Protein AF-A0A1Q9BTX3-F1 (afdb_monomer)

Mean predicted aligned error: 15.78 Å

Secondary structure (DSSP, 8-state):
-PPP---HHHHHHHSSS--S-PPPPTT--HHHHHHHHHTPPPS-TTT-EE--HHHHHHHHHHHHHTT-HHHHHHHH-EE-S--S---GGGTTS-HHHHHHHHHHHHHHHHHHHHHHHHHHHHHHHHHTT-SPP-TTSSS--HHHHHHHHHHHHHHHHH-----------THHHHHHHHTTS--

Radius of gyration: 26.93 Å; Cα contacts (8 Å, |Δi|>4): 116; chains: 1; bounding box: 65×49×90 Å

Structure (mmCIF, N/CA/C/O backbone):
data_AF-A0A1Q9BTX3-F1
#
_entry.id   AF-A0A1Q9BTX3-F1
#
loop_
_atom_site.group_PDB
_atom_site.id
_atom_site.type_symbol
_atom_site.label_atom_id
_atom_site.label_alt_id
_atom_site.label_comp_id
_atom_site.label_asym_id
_atom_site.label_entity_id
_atom_site.label_seq_id
_atom_site.pdbx_PDB_ins_code
_atom_site.Cartn_x
_atom_site.Cartn_y
_atom_site.Cartn_z
_atom_site.occupancy
_atom_site.B_iso_or_equiv
_atom_site.auth_seq_id
_atom_site.auth_comp_id
_atom_site.auth_asym_id
_atom_site.auth_atom_id
_atom_site.pdbx_PDB_model_num
ATOM 1 N N . ALA A 1 1 ? 20.262 11.342 60.403 1.00 39.69 1 ALA A N 1
ATOM 2 C CA . ALA A 1 1 ? 20.552 10.192 59.529 1.00 39.69 1 ALA A CA 1
ATOM 3 C C . ALA A 1 1 ? 19.340 9.971 58.637 1.00 39.69 1 ALA A C 1
ATOM 5 O O . ALA A 1 1 ? 18.322 9.474 59.096 1.00 39.69 1 ALA A O 1
ATOM 6 N N . THR A 1 2 ? 19.406 10.487 57.417 1.00 37.94 2 THR A N 1
ATOM 7 C CA . THR A 1 2 ? 18.376 10.401 56.376 1.00 37.94 2 THR A CA 1
ATOM 8 C C . THR A 1 2 ? 18.651 9.158 55.526 1.00 37.94 2 THR A C 1
ATOM 10 O O . THR A 1 2 ? 19.778 9.035 55.046 1.00 37.94 2 THR A O 1
ATOM 13 N N . PRO A 1 3 ? 17.694 8.232 55.327 1.00 46.78 3 PRO A N 1
ATOM 14 C CA . PRO A 1 3 ? 17.894 7.135 54.399 1.00 46.78 3 PRO A CA 1
ATOM 15 C C . PRO A 1 3 ? 17.649 7.621 52.967 1.00 46.78 3 PRO A C 1
ATOM 17 O O . PRO A 1 3 ? 16.650 8.258 52.638 1.00 46.78 3 PRO A O 1
ATOM 20 N N . SER A 1 4 ? 18.656 7.346 52.158 1.00 47.00 4 SER A N 1
ATOM 21 C CA . SER A 1 4 ? 18.856 7.659 50.753 1.00 47.00 4 SER A CA 1
ATOM 22 C C . SER A 1 4 ? 17.950 6.856 49.809 1.00 47.00 4 SER A C 1
ATOM 24 O O . SER A 1 4 ? 17.893 5.636 49.898 1.00 47.00 4 SER A O 1
ATOM 26 N N . GLY A 1 5 ? 17.312 7.583 48.885 1.00 46.09 5 GLY A N 1
ATOM 27 C CA . GLY A 1 5 ? 17.063 7.247 47.473 1.00 46.09 5 GLY A CA 1
ATOM 28 C C . GLY A 1 5 ? 16.635 5.827 47.094 1.00 46.09 5 GLY A C 1
ATOM 29 O O . GLY A 1 5 ? 17.470 4.999 46.749 1.00 46.09 5 GLY A O 1
ATOM 30 N N . LEU A 1 6 ? 15.321 5.608 47.007 1.00 48.22 6 LEU A N 1
ATOM 31 C CA . LEU A 1 6 ? 14.711 4.579 46.158 1.00 48.22 6 LEU A CA 1
ATOM 32 C C . LEU A 1 6 ? 14.747 5.058 44.695 1.00 48.22 6 LEU A C 1
ATOM 34 O O . LEU A 1 6 ? 13.961 5.918 44.295 1.00 48.22 6 LEU A O 1
ATOM 38 N N . ASN A 1 7 ? 15.673 4.518 43.899 1.00 53.47 7 ASN A N 1
ATOM 39 C CA . ASN A 1 7 ? 15.767 4.776 42.461 1.00 53.47 7 ASN A CA 1
ATOM 40 C C . ASN A 1 7 ? 14.716 3.953 41.698 1.00 53.47 7 ASN A C 1
ATOM 42 O O . ASN A 1 7 ? 14.968 2.836 41.261 1.00 53.47 7 ASN A O 1
ATOM 46 N N . PHE A 1 8 ? 13.538 4.541 41.496 1.00 49.25 8 PHE A N 1
ATOM 47 C CA . PHE A 1 8 ? 12.429 3.985 40.703 1.00 49.25 8 PHE A CA 1
ATOM 48 C C . PHE A 1 8 ? 12.805 3.663 39.238 1.00 49.25 8 PHE A C 1
ATOM 50 O O . PHE A 1 8 ? 12.170 2.839 38.586 1.00 49.25 8 PHE A O 1
ATOM 57 N N . ALA A 1 9 ? 13.859 4.296 38.713 1.00 53.25 9 ALA A N 1
ATOM 58 C CA . ALA A 1 9 ? 14.343 4.069 37.353 1.00 53.25 9 ALA A CA 1
ATOM 59 C C . ALA A 1 9 ? 15.083 2.728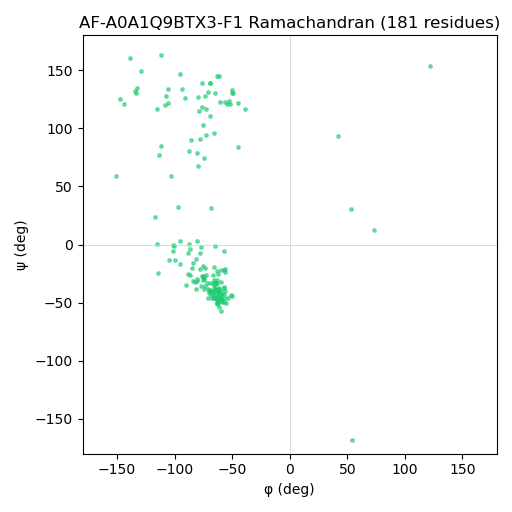 37.181 1.00 53.25 9 ALA A C 1
ATOM 61 O O . ALA A 1 9 ? 15.015 2.143 36.102 1.00 53.25 9 ALA A O 1
ATOM 62 N N . ASP A 1 10 ? 15.735 2.218 38.232 1.00 54.69 10 ASP A N 1
ATOM 63 C CA . ASP A 1 10 ? 16.461 0.940 38.168 1.00 54.69 10 ASP A CA 1
ATOM 64 C C . ASP A 1 10 ? 15.502 -0.265 38.184 1.00 54.69 10 ASP A C 1
ATOM 66 O O . ASP A 1 10 ? 15.797 -1.307 37.597 1.00 54.69 10 ASP A O 1
ATOM 70 N N . ASP A 1 11 ? 14.319 -0.111 38.787 1.00 49.91 11 ASP A N 1
ATOM 71 C CA . ASP A 1 11 ? 13.301 -1.168 38.858 1.00 49.91 11 ASP A CA 1
ATOM 72 C C . ASP A 1 11 ? 12.546 -1.338 37.528 1.00 49.91 11 ASP A C 1
ATOM 74 O O . ASP A 1 11 ? 12.260 -2.456 37.101 1.00 49.91 11 ASP A O 1
ATOM 78 N N . LEU A 1 12 ? 12.302 -0.242 36.801 1.00 48.53 12 LEU A N 1
ATOM 79 C CA . LEU A 1 12 ? 11.663 -0.297 35.480 1.00 48.53 12 LEU A CA 1
ATOM 80 C C . LEU A 1 12 ? 12.582 -0.858 34.386 1.00 48.53 12 LEU A C 1
ATOM 82 O O . LEU A 1 12 ? 12.097 -1.445 33.419 1.00 48.53 12 LEU A O 1
ATOM 86 N N . LEU A 1 13 ? 13.901 -0.727 34.542 1.00 47.06 13 LEU A N 1
ATOM 87 C CA . LEU A 1 13 ? 14.878 -1.293 33.608 1.00 47.06 13 LEU A CA 1
ATOM 88 C C . LEU A 1 13 ? 15.095 -2.802 33.799 1.00 47.06 13 LEU A C 1
ATOM 90 O O . LEU A 1 13 ? 15.502 -3.471 32.849 1.00 47.06 13 LEU A O 1
ATOM 94 N N . ARG A 1 14 ? 14.769 -3.360 34.973 1.00 46.53 14 ARG A N 1
ATOM 95 C CA . ARG A 1 14 ? 14.803 -4.814 35.215 1.00 46.53 14 ARG A CA 1
ATOM 96 C C . ARG A 1 14 ? 13.638 -5.571 34.587 1.00 46.53 14 ARG A C 1
ATOM 98 O O . ARG A 1 14 ? 13.808 -6.726 34.221 1.00 46.53 14 ARG A O 1
ATOM 105 N N . VAL A 1 15 ? 12.481 -4.933 34.416 1.00 52.81 15 VAL A N 1
ATOM 106 C CA . VAL A 1 15 ? 11.297 -5.583 33.824 1.00 52.81 15 VAL A CA 1
ATOM 107 C C . VAL A 1 15 ? 11.426 -5.745 32.301 1.00 52.81 15 VAL A C 1
ATOM 109 O O . VAL A 1 15 ? 10.719 -6.551 31.706 1.00 52.81 15 VAL A O 1
ATOM 112 N N . HIS A 1 16 ? 12.327 -5.006 31.641 1.00 46.81 16 HIS A N 1
ATOM 113 C CA . HIS A 1 16 ? 12.351 -4.931 30.175 1.00 46.81 16 HIS A CA 1
ATOM 114 C C . HIS A 1 16 ? 13.420 -5.787 29.474 1.00 46.81 16 HIS A C 1
ATOM 116 O O . HIS A 1 16 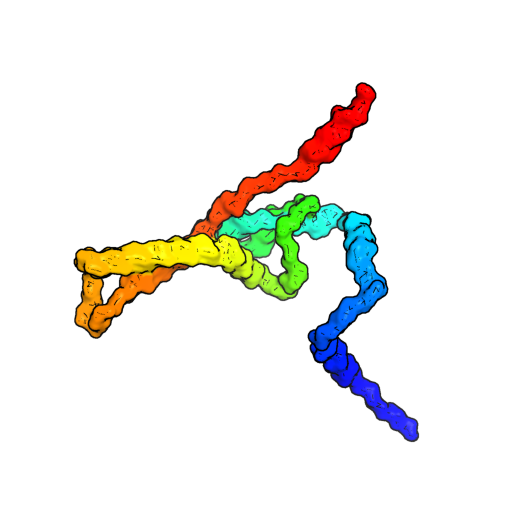? 13.415 -5.851 28.246 1.00 46.81 16 HIS A O 1
ATOM 122 N N . THR A 1 17 ? 14.325 -6.451 30.201 1.00 45.59 17 THR A N 1
ATOM 123 C CA . THR A 1 17 ? 15.459 -7.184 29.596 1.00 45.59 17 THR A CA 1
ATOM 124 C C . THR A 1 17 ? 15.446 -8.700 29.794 1.00 45.59 17 THR A C 1
ATOM 126 O O . THR A 1 17 ? 16.314 -9.369 29.240 1.00 45.59 17 THR A O 1
ATOM 129 N N . ASP A 1 18 ? 14.447 -9.262 30.477 1.00 43.88 18 ASP A N 1
ATOM 130 C CA . ASP A 1 18 ? 14.335 -10.709 30.706 1.00 43.88 18 ASP A CA 1
ATOM 131 C C . ASP A 1 18 ? 13.282 -11.361 29.791 1.00 43.88 18 ASP A C 1
ATOM 133 O O . ASP A 1 18 ? 12.295 -11.937 30.232 1.00 43.88 18 ASP A O 1
ATOM 137 N N . TRP A 1 19 ? 13.483 -11.235 28.476 1.00 47.78 19 TRP A N 1
ATOM 138 C CA . TRP A 1 19 ? 12.840 -12.107 27.477 1.00 47.78 19 TRP A CA 1
ATOM 139 C C . TRP A 1 19 ? 13.794 -13.240 27.066 1.00 47.78 19 TRP A C 1
ATOM 141 O O . TRP A 1 19 ? 13.812 -13.667 25.911 1.00 47.78 19 TRP A O 1
ATOM 151 N N . GLY A 1 20 ? 14.640 -13.690 28.000 1.00 44.06 20 GLY A N 1
ATOM 152 C CA . GLY A 1 20 ? 15.370 -14.943 27.853 1.00 44.06 20 GLY A CA 1
ATOM 153 C C . GLY A 1 20 ? 14.376 -16.100 27.795 1.00 44.06 20 GLY A C 1
ATOM 154 O O . GLY A 1 20 ? 13.329 -16.031 28.428 1.00 44.06 20 GLY A O 1
ATOM 155 N N . GLU A 1 21 ? 14.692 -17.126 27.004 1.00 48.31 21 GLU A N 1
ATOM 156 C CA . GLU A 1 21 ? 13.919 -18.359 26.801 1.00 48.31 21 GLU A CA 1
ATOM 157 C C . GLU A 1 21 ? 13.400 -18.959 28.123 1.00 48.31 21 GLU A C 1
ATOM 159 O O . GLU A 1 21 ? 14.010 -19.859 28.709 1.00 48.31 21 GLU A O 1
ATOM 164 N N . SER A 1 22 ? 12.258 -18.474 28.611 1.00 52.69 22 SER A N 1
ATOM 165 C CA . SER A 1 22 ? 11.604 -19.047 29.772 1.00 52.69 22 SER A CA 1
ATOM 166 C C . SER A 1 22 ? 11.003 -20.374 29.330 1.00 52.69 22 SER A C 1
ATOM 168 O O . SER A 1 22 ? 10.151 -20.451 28.442 1.00 52.69 22 SER A O 1
ATOM 170 N N . LYS A 1 23 ? 11.503 -21.465 29.922 1.00 54.03 23 LYS A N 1
ATOM 171 C CA . LYS A 1 23 ? 10.807 -22.752 29.876 1.00 54.03 23 LYS A CA 1
ATOM 172 C C . LYS A 1 23 ? 9.353 -22.485 30.275 1.00 54.03 23 LYS A C 1
ATOM 174 O O . LYS A 1 23 ? 9.164 -21.833 31.299 1.00 54.03 23 LYS A O 1
ATOM 179 N N . PRO A 1 24 ? 8.356 -22.958 29.505 1.00 58.47 24 PRO A N 1
ATOM 180 C CA . PRO A 1 24 ? 6.963 -22.756 29.869 1.00 58.47 24 PRO A CA 1
ATOM 181 C C . PRO A 1 24 ? 6.762 -23.296 31.283 1.00 58.47 24 PRO A C 1
ATOM 183 O O . PRO A 1 24 ? 7.063 -24.465 31.547 1.00 58.47 24 PRO A O 1
ATOM 186 N N . ASP A 1 25 ? 6.331 -22.426 32.196 1.00 58.75 25 ASP A N 1
ATOM 187 C CA . ASP A 1 25 ? 6.018 -22.822 33.560 1.00 58.75 25 ASP A CA 1
ATOM 188 C C . ASP A 1 25 ? 4.969 -23.943 33.489 1.00 58.75 25 ASP A C 1
ATOM 190 O O . ASP A 1 25 ? 3.896 -23.732 32.918 1.00 58.75 25 ASP A O 1
ATOM 194 N N . PRO A 1 26 ? 5.233 -25.136 34.054 1.00 58.31 26 PRO A N 1
ATOM 195 C CA . PRO A 1 26 ? 4.353 -26.305 33.929 1.00 58.31 26 PRO A CA 1
ATOM 196 C C . PRO A 1 26 ? 2.982 -26.120 34.604 1.00 58.31 26 PRO A C 1
ATOM 198 O O . PRO A 1 26 ? 2.148 -27.019 34.572 1.00 58.31 26 PRO A O 1
ATOM 201 N N . CYS A 1 27 ? 2.759 -24.966 35.232 1.00 59.22 27 CYS A N 1
ATOM 202 C CA . CYS A 1 27 ? 1.541 -24.577 35.926 1.00 59.22 27 CYS A CA 1
ATOM 203 C C . CYS A 1 27 ? 0.590 -23.753 35.044 1.00 59.22 27 CYS A C 1
ATOM 205 O O . CYS A 1 27 ? -0.566 -23.573 35.425 1.00 59.22 27 CYS A O 1
ATOM 207 N N . LEU A 1 28 ? 1.064 -23.195 33.922 1.00 64.94 28 LEU A N 1
ATOM 208 C CA . LEU A 1 28 ? 0.231 -22.373 33.049 1.00 64.94 28 LEU A CA 1
ATOM 209 C C . LEU A 1 28 ? -0.473 -23.283 32.042 1.00 64.94 28 LEU A C 1
ATOM 211 O O . LEU A 1 28 ? -0.030 -23.460 30.909 1.00 64.94 28 LEU A O 1
ATOM 215 N N . ASP A 1 29 ? -1.556 -23.900 32.501 1.00 77.31 29 ASP A N 1
ATOM 216 C CA . ASP A 1 29 ? -2.461 -24.648 31.641 1.00 77.31 29 ASP A CA 1
ATOM 217 C C . ASP A 1 29 ? -3.142 -23.672 30.668 1.00 77.31 29 ASP A C 1
ATOM 219 O O . ASP A 1 29 ? -4.100 -22.966 31.001 1.00 77.31 29 ASP A O 1
ATOM 223 N N . VAL A 1 30 ? -2.570 -23.580 29.468 1.00 78.88 30 VAL A N 1
ATOM 224 C CA . VAL A 1 30 ? -3.061 -22.724 28.386 1.00 78.88 30 VAL A CA 1
ATOM 225 C C . VAL A 1 30 ? -4.493 -23.111 28.019 1.00 78.88 30 VAL A C 1
ATOM 227 O O . VAL A 1 30 ? -5.283 -22.222 27.703 1.00 78.88 30 VAL A O 1
ATOM 230 N N . ASP A 1 31 ? -4.857 -24.390 28.131 1.00 79.75 31 ASP A N 1
ATOM 231 C CA . ASP A 1 31 ? -6.195 -24.871 27.792 1.00 79.75 31 ASP A CA 1
ATOM 232 C C . ASP A 1 31 ? -7.228 -24.379 28.816 1.00 79.75 31 ASP A C 1
ATOM 234 O O . ASP A 1 31 ? -8.275 -23.858 28.424 1.00 79.75 31 ASP A O 1
ATOM 238 N N . ALA A 1 32 ? -6.900 -24.406 30.113 1.00 81.06 32 ALA A N 1
ATOM 239 C CA . ALA A 1 32 ? -7.741 -23.813 31.158 1.00 81.06 32 ALA A CA 1
ATOM 240 C C . ALA A 1 32 ? -7.913 -22.292 30.978 1.00 81.06 32 ALA A C 1
ATOM 242 O O . ALA A 1 32 ? -8.992 -21.740 31.207 1.00 81.06 32 ALA A O 1
ATOM 243 N N . PHE A 1 33 ? -6.862 -21.595 30.534 1.00 78.88 33 PHE A N 1
ATOM 244 C CA . PHE A 1 33 ? -6.935 -20.158 30.263 1.00 78.88 33 PHE A CA 1
ATOM 245 C C . PHE A 1 33 ? -7.794 -19.846 29.030 1.00 78.88 33 PHE A C 1
ATOM 247 O O . PHE A 1 33 ? -8.589 -18.903 29.051 1.00 78.88 33 PHE A O 1
ATOM 254 N N . VAL A 1 34 ? -7.680 -20.654 27.972 1.00 77.81 34 VAL A N 1
ATOM 255 C CA . VAL A 1 34 ? -8.533 -20.561 26.780 1.00 77.81 34 VAL A CA 1
ATOM 256 C C . VAL A 1 34 ? -9.992 -20.820 27.151 1.00 77.81 34 VAL A C 1
ATOM 258 O O . VAL A 1 34 ? -10.854 -20.046 26.736 1.00 77.81 34 VAL A O 1
ATOM 261 N N . GLU A 1 35 ? -10.277 -21.831 27.976 1.00 82.31 35 GLU A N 1
ATOM 262 C CA . GLU A 1 35 ? -11.633 -22.141 28.439 1.00 82.31 35 GLU A CA 1
ATOM 263 C C . GLU A 1 35 ? -12.256 -20.956 29.190 1.00 82.31 35 GLU A C 1
ATOM 265 O O . GLU A 1 35 ? -13.359 -20.523 28.846 1.00 82.31 35 GLU A O 1
ATOM 270 N N . ILE A 1 36 ? -11.523 -20.349 30.128 1.00 83.44 36 ILE A N 1
ATOM 271 C CA . ILE A 1 36 ? -11.971 -19.143 30.843 1.00 83.44 36 ILE A CA 1
ATOM 272 C C . ILE A 1 36 ? -12.215 -17.986 29.865 1.00 83.44 36 ILE A C 1
ATOM 274 O O . ILE A 1 36 ? -13.233 -17.300 29.966 1.00 83.44 36 ILE A O 1
ATOM 278 N N . ILE A 1 37 ? -11.321 -17.778 28.893 1.00 80.88 37 ILE A N 1
ATOM 279 C CA . ILE A 1 37 ? -11.479 -16.698 27.913 1.00 80.88 37 ILE A CA 1
ATOM 280 C C . ILE A 1 37 ? -12.714 -16.901 27.039 1.00 80.88 37 ILE A C 1
ATOM 282 O O . ILE A 1 37 ? -13.421 -15.935 26.751 1.00 80.88 37 ILE A O 1
ATOM 286 N N . THR A 1 38 ? -13.006 -18.139 26.639 1.00 78.50 38 THR A N 1
ATOM 287 C CA . THR A 1 38 ? -14.180 -18.435 25.808 1.00 78.50 38 THR A CA 1
ATOM 288 C C . THR A 1 38 ? -15.511 -18.171 26.514 1.00 78.50 38 THR A C 1
ATOM 290 O O . THR A 1 38 ? -16.523 -17.991 25.840 1.00 78.50 38 THR A O 1
ATOM 293 N N . GLN A 1 39 ? -15.516 -18.095 27.849 1.00 79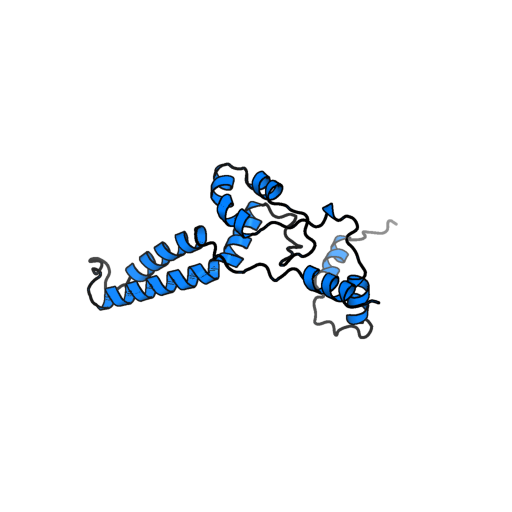.44 39 GLN A N 1
ATOM 294 C CA . GLN A 1 39 ? -16.700 -17.750 28.639 1.00 79.44 39 GLN A CA 1
ATOM 295 C C . GLN A 1 39 ? -16.951 -16.237 28.721 1.00 79.44 39 GLN A C 1
ATOM 297 O O . GLN A 1 39 ? -18.030 -15.825 29.151 1.00 79.44 39 GLN A O 1
ATOM 302 N N . PHE A 1 40 ? -15.992 -15.392 28.322 1.00 76.19 40 PHE A N 1
ATOM 303 C CA . PHE A 1 40 ? -16.198 -13.947 28.339 1.00 76.19 40 PHE A CA 1
ATOM 304 C C . PHE A 1 40 ? -17.086 -13.500 27.178 1.00 76.19 40 PHE A C 1
ATOM 306 O O . PHE A 1 40 ? -16.725 -13.595 26.006 1.00 76.19 40 PHE A O 1
ATOM 313 N N . GLU A 1 41 ? -18.235 -12.926 27.524 1.00 69.19 41 GLU A N 1
ATOM 314 C CA . GLU A 1 41 ? -19.094 -12.210 26.590 1.00 69.19 41 GLU A CA 1
ATOM 315 C C . GLU A 1 41 ? -18.780 -10.706 26.645 1.00 69.19 41 GLU A C 1
ATOM 317 O O . GLU A 1 41 ? -18.409 -10.159 27.689 1.00 69.19 41 GLU A O 1
ATOM 322 N N . ALA A 1 42 ? -18.895 -10.012 25.511 1.00 68.56 42 ALA A N 1
ATOM 323 C CA . ALA A 1 42 ? -18.634 -8.579 25.461 1.00 68.56 42 ALA A CA 1
ATOM 324 C C . ALA A 1 42 ? -19.601 -7.833 26.396 1.00 68.56 42 ALA A C 1
ATOM 326 O O . ALA A 1 42 ? -20.815 -7.886 26.215 1.00 68.56 42 ALA A O 1
ATOM 327 N N . THR A 1 43 ? -19.065 -7.076 27.360 1.00 74.19 43 THR A N 1
ATOM 328 C CA . THR A 1 43 ? -19.845 -6.331 28.372 1.00 74.19 43 THR A CA 1
ATOM 329 C C . THR A 1 43 ? -20.868 -5.363 27.761 1.00 74.19 43 THR A C 1
ATOM 331 O O . THR A 1 43 ? -21.830 -4.964 28.412 1.00 74.19 43 THR A O 1
ATOM 334 N N . SER A 1 44 ? -20.665 -4.964 26.504 1.00 71.56 44 SER A N 1
ATOM 335 C CA . SER A 1 44 ? -21.597 -4.159 25.727 1.00 71.56 44 SER A CA 1
ATOM 336 C C . SER A 1 44 ? -21.498 -4.542 24.244 1.00 71.56 44 SER A C 1
ATOM 338 O O . SER A 1 44 ? -20.406 -4.448 23.671 1.00 71.56 44 SER A O 1
ATOM 340 N N . PRO A 1 45 ? -22.612 -4.918 23.586 1.00 62.28 45 PRO A N 1
ATOM 341 C CA . PRO A 1 45 ? -22.608 -5.259 22.161 1.00 62.28 45 PRO A CA 1
ATOM 342 C C . PRO A 1 45 ? -22.218 -4.067 21.270 1.00 62.28 45 PRO A C 1
ATOM 344 O O . PRO A 1 45 ? -21.680 -4.260 20.185 1.00 62.28 45 PRO A O 1
ATOM 347 N N . GLY A 1 46 ? -22.386 -2.830 21.758 1.00 66.06 46 GLY A N 1
ATOM 348 C CA . GLY A 1 46 ? -22.002 -1.610 21.039 1.00 66.06 46 GLY A CA 1
ATOM 349 C C . GLY A 1 46 ? -20.502 -1.284 21.070 1.00 66.06 46 GLY A C 1
ATOM 350 O O . GLY A 1 46 ? -20.068 -0.345 20.391 1.00 66.06 46 GLY A O 1
ATOM 351 N N . VAL A 1 47 ? -19.707 -2.024 21.854 1.00 69.75 47 VAL A N 1
ATOM 352 C CA . VAL A 1 47 ? -18.242 -1.864 21.927 1.00 69.75 47 VAL A CA 1
ATOM 353 C C . VAL A 1 47 ? -17.550 -2.607 20.785 1.00 69.75 47 VAL A C 1
ATOM 355 O O . VAL A 1 47 ? -16.531 -2.138 20.275 1.00 69.75 47 VAL A O 1
ATOM 358 N N . VAL A 1 48 ? -18.116 -3.729 20.333 1.00 75.69 48 VAL A N 1
ATOM 359 C CA . VAL A 1 48 ? -17.535 -4.539 19.258 1.00 75.69 48 VAL A CA 1
ATOM 360 C C . VAL A 1 48 ? -17.989 -3.989 17.910 1.00 75.69 48 VAL A C 1
ATOM 362 O O . VAL A 1 48 ? -19.028 -4.358 17.362 1.00 75.69 48 VAL A O 1
ATOM 365 N N . ARG A 1 49 ? -17.197 -3.058 17.373 1.00 78.94 49 ARG A N 1
ATOM 366 C CA . ARG A 1 49 ? -17.410 -2.487 16.042 1.00 78.94 49 ARG A CA 1
ATOM 367 C C . ARG A 1 49 ? -16.395 -3.024 15.047 1.00 78.94 49 ARG A C 1
ATOM 369 O O . ARG A 1 49 ? -15.196 -3.008 15.314 1.00 78.94 49 ARG A O 1
ATOM 376 N N . SER A 1 50 ? -16.872 -3.425 13.875 1.00 85.06 50 SER A N 1
ATOM 377 C CA . SER A 1 50 ? -16.031 -3.709 12.715 1.00 85.06 50 SER A CA 1
ATOM 378 C C . SER A 1 50 ? -16.265 -2.671 11.624 1.00 85.06 50 SER A C 1
ATOM 380 O O . SER A 1 50 ? -17.240 -1.913 11.639 1.00 85.06 50 SER A O 1
ATOM 382 N N . VAL A 1 51 ? -15.335 -2.609 10.678 1.00 83.94 51 VAL A N 1
ATOM 383 C CA . VAL A 1 51 ? -15.456 -1.756 9.501 1.00 83.94 51 VAL A CA 1
ATOM 384 C C . VAL A 1 51 ? -15.090 -2.593 8.279 1.00 83.94 51 VAL A C 1
ATOM 386 O O . VAL A 1 51 ? -14.041 -3.241 8.289 1.00 83.94 51 VAL A O 1
ATOM 389 N N . PRO A 1 52 ? -15.910 -2.596 7.216 1.00 83.50 52 PRO A N 1
ATOM 390 C CA . PRO A 1 52 ? -15.598 -3.351 6.018 1.00 83.50 52 PRO A CA 1
ATOM 391 C C . PRO A 1 52 ? -14.406 -2.699 5.313 1.00 83.50 52 PRO A C 1
ATOM 393 O O . PRO A 1 52 ? -14.520 -1.605 4.755 1.00 83.50 52 PRO A O 1
ATOM 396 N N . VAL A 1 53 ? -13.261 -3.388 5.330 1.00 82.69 53 VAL A N 1
ATOM 397 C CA . VAL A 1 53 ? -11.971 -2.902 4.809 1.00 82.69 53 VAL A CA 1
ATOM 398 C C . VAL A 1 53 ? -12.095 -2.364 3.385 1.00 82.69 53 VAL A C 1
ATOM 400 O O . VAL A 1 53 ? -11.609 -1.275 3.088 1.00 82.69 53 VAL A O 1
ATOM 403 N N . PHE A 1 54 ? -12.824 -3.076 2.525 1.00 77.69 54 PHE A N 1
ATOM 404 C CA . PHE A 1 54 ? -13.061 -2.680 1.139 1.00 77.69 54 PHE A CA 1
ATOM 405 C C . PHE A 1 54 ? -13.703 -1.288 1.008 1.00 77.69 54 PHE A C 1
ATOM 407 O O . PHE A 1 54 ? -13.279 -0.485 0.179 1.00 77.69 54 PHE A O 1
ATOM 414 N N . VAL A 1 55 ? -14.698 -0.970 1.844 1.00 80.81 55 VAL A N 1
ATOM 415 C CA . VAL A 1 55 ? -15.393 0.328 1.789 1.00 80.81 55 VAL A CA 1
ATOM 416 C C . VAL A 1 55 ? -14.438 1.453 2.163 1.00 80.81 55 VAL A C 1
ATOM 418 O O . VAL A 1 55 ? -14.436 2.499 1.504 1.00 80.81 55 VAL A O 1
ATOM 421 N N . ILE A 1 56 ? -13.597 1.216 3.177 1.00 84.19 56 ILE A N 1
ATOM 422 C CA . ILE A 1 56 ? -12.573 2.172 3.595 1.00 84.19 56 ILE A CA 1
ATOM 423 C C . ILE A 1 56 ? -11.576 2.379 2.464 1.00 84.19 56 ILE A C 1
ATOM 425 O O . ILE A 1 56 ? -11.343 3.521 2.095 1.00 84.19 56 ILE A O 1
ATOM 429 N N . LEU A 1 57 ? -11.017 1.305 1.900 1.00 82.31 57 LEU A N 1
ATOM 430 C CA . LEU A 1 57 ? -9.990 1.392 0.860 1.00 82.31 57 LEU A CA 1
ATOM 431 C C . LEU A 1 57 ? -10.498 2.049 -0.431 1.00 82.31 57 LEU A C 1
ATOM 433 O O . LEU A 1 57 ? -9.751 2.778 -1.076 1.00 82.31 57 LEU A O 1
ATOM 437 N N . GLN A 1 58 ? -11.769 1.854 -0.789 1.00 81.44 58 GLN A N 1
ATOM 438 C CA . GLN A 1 58 ? -12.341 2.450 -1.997 1.00 81.44 58 GLN A CA 1
ATOM 439 C C . GLN A 1 58 ? -12.608 3.959 -1.849 1.00 81.44 58 GLN A C 1
ATOM 441 O O . GLN A 1 58 ? -12.414 4.725 -2.793 1.00 81.44 58 GLN A O 1
ATOM 446 N N . HIS A 1 59 ? -13.067 4.404 -0.676 1.00 80.62 59 HIS A N 1
ATOM 447 C CA . HIS A 1 59 ? -13.478 5.798 -0.459 1.00 80.62 59 HIS A CA 1
ATOM 448 C C . HIS A 1 59 ? -12.401 6.641 0.233 1.00 80.62 59 HIS A C 1
ATOM 450 O O . HIS A 1 59 ? -12.477 7.872 0.236 1.00 80.62 59 HIS A O 1
ATOM 456 N N . SER A 1 60 ? -11.375 6.009 0.792 1.00 77.50 60 SER A N 1
ATOM 457 C CA . SER A 1 60 ? -10.282 6.645 1.526 1.00 77.50 60 SER A CA 1
ATOM 458 C C . SER A 1 60 ? -9.591 7.747 0.745 1.00 77.50 60 SER A C 1
ATOM 460 O O . SER A 1 60 ? -9.380 8.803 1.320 1.00 77.50 60 SER A O 1
ATOM 462 N N . LEU A 1 61 ? -9.250 7.555 -0.533 1.00 77.62 61 LEU A N 1
ATOM 463 C CA . LEU A 1 61 ? -8.511 8.555 -1.313 1.00 77.62 61 LEU A CA 1
ATOM 464 C C . LEU A 1 61 ? -9.320 9.852 -1.450 1.00 77.62 61 LEU A C 1
ATOM 466 O O . LEU A 1 61 ? -8.807 10.945 -1.203 1.00 77.62 61 LEU A O 1
ATOM 470 N N . LEU A 1 62 ? -10.616 9.729 -1.746 1.00 79.25 62 LEU A N 1
ATOM 471 C CA . LEU A 1 62 ? -11.538 10.863 -1.848 1.00 79.25 62 LEU A CA 1
ATOM 472 C C . LEU A 1 62 ? -11.757 11.546 -0.489 1.00 79.25 62 LEU A C 1
ATOM 474 O O . LEU A 1 62 ? -11.755 12.776 -0.397 1.00 79.25 62 LEU A O 1
ATOM 478 N N . TYR A 1 63 ? -11.924 10.769 0.582 1.00 80.06 63 TYR A N 1
ATOM 479 C CA . TYR A 1 63 ? -12.138 11.305 1.929 1.00 80.06 63 TYR A CA 1
ATOM 480 C C . TYR A 1 63 ? -10.853 11.861 2.561 1.00 80.06 63 TYR A C 1
ATOM 482 O O . TYR A 1 63 ? -10.922 12.826 3.321 1.00 80.06 63 TYR A O 1
ATOM 490 N N . ALA A 1 64 ? -9.684 11.317 2.221 1.00 78.75 64 ALA A N 1
ATOM 491 C CA . ALA A 1 64 ? -8.369 11.812 2.620 1.00 78.75 64 ALA A CA 1
ATOM 492 C C . ALA A 1 64 ? -8.088 13.161 1.968 1.00 78.75 64 ALA A C 1
ATOM 494 O O . ALA A 1 64 ? -7.736 14.111 2.670 1.00 78.75 64 ALA A O 1
ATOM 495 N N . TYR A 1 65 ? -8.351 13.277 0.662 1.00 81.06 65 TYR A N 1
ATOM 496 C CA . TYR A 1 65 ? -8.275 14.548 -0.055 1.00 81.06 65 TYR A CA 1
ATOM 497 C C . TYR A 1 65 ? -9.176 15.615 0.587 1.00 81.06 65 TYR A C 1
ATOM 499 O O . TYR A 1 65 ? -8.769 16.759 0.775 1.00 81.06 65 TYR A O 1
ATOM 507 N N . ARG A 1 66 ? -10.377 15.222 1.031 1.00 85.50 66 ARG A N 1
ATOM 508 C CA . ARG A 1 66 ? -11.320 16.101 1.744 1.00 85.50 66 ARG A CA 1
ATOM 509 C C . ARG A 1 66 ? -11.025 16.282 3.240 1.00 85.50 66 ARG A C 1
ATOM 511 O O . ARG A 1 66 ? -11.810 16.947 3.910 1.00 85.50 66 ARG A O 1
ATOM 518 N N . ARG A 1 67 ? -9.943 15.701 3.780 1.00 82.00 67 ARG A N 1
ATOM 519 C CA . ARG A 1 67 ? -9.595 15.682 5.221 1.00 82.00 67 ARG A CA 1
ATOM 520 C C . ARG A 1 67 ? -10.719 15.167 6.141 1.00 82.00 67 ARG A C 1
ATOM 522 O O . ARG A 1 67 ? -10.818 15.566 7.296 1.00 82.00 67 ARG A O 1
ATOM 529 N N . ARG A 1 68 ? -11.558 14.256 5.641 1.00 85.50 68 ARG A N 1
ATOM 530 C CA . ARG A 1 68 ? -12.738 13.689 6.325 1.00 85.50 68 ARG A CA 1
ATOM 531 C C . ARG A 1 68 ? -12.634 12.183 6.568 1.00 85.50 68 ARG A C 1
ATOM 533 O O . ARG A 1 68 ? -13.644 11.516 6.738 1.00 85.50 68 ARG A O 1
ATOM 540 N N . LEU A 1 69 ? -11.423 11.627 6.612 1.00 80.44 69 LEU A N 1
ATOM 541 C CA . LEU A 1 69 ? -11.211 10.194 6.864 1.00 80.44 69 LEU A CA 1
ATOM 542 C C . LEU A 1 69 ? -11.966 9.699 8.107 1.00 80.44 69 LEU A C 1
ATOM 544 O O . LEU A 1 69 ? -12.631 8.677 8.027 1.00 80.44 69 LEU A O 1
ATOM 548 N N . GLN A 1 70 ? -11.937 10.439 9.221 1.00 82.00 70 GLN A N 1
ATOM 549 C CA . GLN A 1 70 ? -12.648 10.048 10.451 1.00 82.00 70 GLN A CA 1
ATOM 550 C C . GLN A 1 70 ? -14.155 9.857 10.234 1.00 82.00 70 GLN A C 1
ATOM 552 O O . GLN A 1 70 ? -14.748 8.935 10.784 1.00 82.00 70 GLN A O 1
ATOM 557 N N . GLU A 1 71 ? -14.767 10.693 9.392 1.00 84.88 71 GLU A N 1
ATOM 558 C CA . GLU A 1 71 ? -16.186 10.587 9.057 1.00 84.88 71 GLU A CA 1
ATOM 559 C C . GLU A 1 71 ? -16.480 9.286 8.297 1.00 84.88 71 GLU A C 1
ATOM 561 O O . GLU A 1 71 ? -17.494 8.642 8.555 1.00 84.88 71 GLU A O 1
ATOM 566 N N 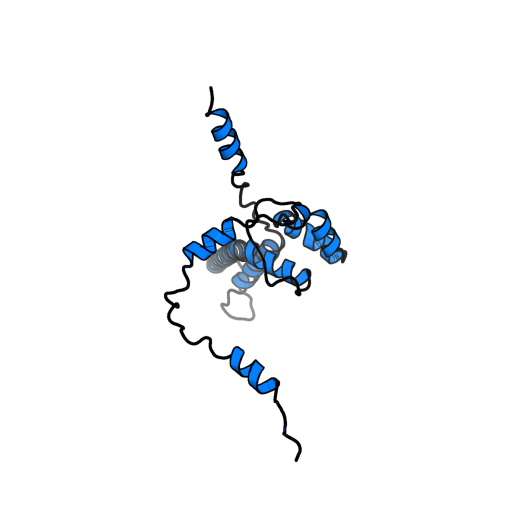. LEU A 1 72 ? -15.575 8.862 7.408 1.00 83.44 72 LEU A N 1
ATOM 567 C CA . LEU A 1 72 ? -15.685 7.585 6.701 1.00 83.44 72 LEU A CA 1
ATOM 568 C C . LEU A 1 72 ? -15.591 6.396 7.666 1.00 83.44 72 LEU A C 1
ATOM 570 O O . LEU A 1 72 ? -16.420 5.491 7.582 1.00 83.44 72 LEU A O 1
ATOM 574 N N . TRP A 1 73 ? -14.624 6.415 8.590 1.00 81.75 73 TRP A N 1
ATOM 575 C CA . TRP A 1 73 ? -14.460 5.368 9.609 1.00 81.75 73 TRP A CA 1
ATOM 576 C C . TRP A 1 73 ? -15.693 5.259 10.505 1.00 81.75 73 TRP A C 1
ATOM 578 O O . TRP A 1 73 ? -16.204 4.162 10.710 1.00 81.75 73 TRP A O 1
ATOM 588 N N . TYR A 1 74 ? -16.210 6.393 10.980 1.00 83.25 74 TYR A N 1
ATOM 589 C CA . TYR A 1 74 ? -17.401 6.427 11.822 1.00 83.25 74 TYR A CA 1
ATOM 590 C C . TYR A 1 74 ? -18.641 5.907 11.082 1.00 83.25 74 TYR A C 1
ATOM 592 O O . TYR A 1 74 ? -19.317 5.006 11.576 1.00 83.25 74 TYR A O 1
ATOM 600 N N . ARG A 1 75 ? -18.908 6.411 9.868 1.00 84.00 75 ARG A N 1
ATOM 601 C CA . ARG A 1 75 ? -20.079 6.009 9.065 1.00 84.00 75 ARG A CA 1
ATOM 602 C C . ARG A 1 75 ? -20.037 4.553 8.611 1.00 84.00 75 ARG A C 1
ATOM 604 O O . ARG A 1 75 ? -21.088 3.958 8.417 1.00 84.00 75 ARG A O 1
ATOM 611 N N . SER A 1 76 ? -18.841 4.008 8.408 1.00 83.62 76 SER A N 1
ATOM 612 C CA . SER A 1 76 ? -18.662 2.622 7.962 1.00 83.62 76 SER A CA 1
ATOM 613 C C . SER A 1 76 ? -18.593 1.637 9.132 1.00 83.62 76 SER A C 1
ATOM 615 O O . SER A 1 76 ? -18.552 0.431 8.899 1.00 83.62 76 SER A O 1
ATOM 617 N N . SER A 1 77 ? -18.554 2.133 10.374 1.00 83.88 77 SER A N 1
ATOM 618 C CA . SER A 1 77 ? -18.520 1.285 11.561 1.00 83.88 77 SER A CA 1
ATOM 619 C C . SER A 1 77 ? -19.877 0.645 11.819 1.00 83.88 77 SER A C 1
ATOM 621 O O . SER A 1 77 ? -20.901 1.326 11.893 1.00 83.88 77 SER A O 1
ATOM 623 N N . MET A 1 78 ? -19.876 -0.673 11.971 1.00 84.38 78 MET A N 1
ATOM 624 C CA . MET A 1 78 ? -21.064 -1.460 12.277 1.00 84.38 78 MET A CA 1
ATOM 625 C C . MET A 1 78 ? -20.795 -2.366 13.472 1.00 84.38 78 MET A C 1
ATOM 627 O O . MET A 1 78 ? -19.658 -2.777 13.697 1.00 84.38 78 MET A O 1
ATOM 631 N N . GLU A 1 79 ? -21.832 -2.660 14.251 1.00 83.44 79 GLU A N 1
ATOM 632 C CA . GLU A 1 79 ? -21.742 -3.679 15.298 1.00 83.44 79 GLU A CA 1
ATOM 633 C C . GLU A 1 79 ? -21.520 -5.043 14.646 1.00 83.44 79 GLU A C 1
ATOM 635 O O . GLU A 1 79 ? -22.214 -5.407 13.692 1.00 83.44 79 GLU A O 1
ATOM 640 N N . ALA A 1 80 ? -20.527 -5.781 15.134 1.00 79.06 80 ALA A N 1
ATOM 641 C CA . ALA A 1 80 ? -20.133 -7.050 14.548 1.00 79.06 80 ALA A CA 1
ATOM 642 C C . ALA A 1 80 ? -19.981 -8.119 15.620 1.00 79.06 80 ALA A C 1
ATOM 644 O O . ALA A 1 80 ? -19.362 -7.899 16.653 1.00 79.06 80 ALA A O 1
ATOM 645 N N . GLN A 1 81 ? -20.532 -9.299 15.344 1.00 73.44 81 GLN A N 1
ATOM 646 C CA . GLN A 1 81 ? -20.374 -10.468 16.212 1.00 73.44 81 GLN A CA 1
ATOM 647 C C . GLN A 1 81 ? -19.087 -11.243 15.928 1.00 73.44 81 GLN A C 1
ATOM 649 O O . GLN A 1 81 ? -18.640 -12.016 16.764 1.00 73.44 81 GLN A O 1
ATOM 654 N N . VAL A 1 82 ? -18.507 -11.052 14.742 1.00 73.00 82 VAL A N 1
ATOM 655 C CA . VAL A 1 82 ? -17.283 -11.718 14.302 1.00 73.00 82 VAL A CA 1
ATOM 656 C C . VAL A 1 82 ? -16.374 -10.666 13.686 1.00 73.00 82 VAL A C 1
ATOM 658 O O . VAL A 1 82 ? -16.816 -9.851 12.873 1.00 73.00 82 VAL A O 1
ATOM 661 N N . ILE A 1 83 ? -15.113 -10.678 14.103 1.00 76.50 83 ILE A N 1
ATOM 662 C CA . ILE A 1 83 ? -14.054 -9.831 13.567 1.00 76.50 83 ILE A CA 1
ATOM 663 C C . ILE A 1 83 ? -13.046 -10.769 12.910 1.00 76.50 83 ILE A C 1
ATOM 665 O O . ILE A 1 83 ? -12.448 -11.591 13.597 1.00 76.50 83 ILE A O 1
ATOM 669 N N . ASP A 1 84 ? -12.867 -10.648 11.595 1.00 77.94 84 ASP A N 1
ATOM 670 C CA . ASP A 1 84 ? -11.885 -11.459 10.863 1.00 77.94 84 ASP A CA 1
ATOM 671 C C . ASP A 1 84 ? -10.446 -11.075 11.230 1.00 77.94 84 ASP A C 1
ATOM 673 O O . ASP A 1 84 ? -9.560 -11.924 11.261 1.00 77.94 84 ASP A O 1
ATOM 677 N N . GLU A 1 85 ? -10.210 -9.797 11.535 1.00 80.25 85 GLU A N 1
ATOM 678 C CA . GLU A 1 85 ? -8.884 -9.297 11.875 1.00 80.25 85 GLU A CA 1
ATOM 679 C C . GLU A 1 85 ? -8.950 -8.213 12.954 1.00 80.25 85 GLU A C 1
ATOM 681 O O . GLU A 1 85 ? -9.595 -7.173 12.788 1.00 80.25 85 GLU A O 1
ATOM 686 N N . PHE A 1 86 ? -8.284 -8.458 14.085 1.00 80.06 86 PHE A N 1
ATOM 687 C CA . PHE A 1 86 ? -8.250 -7.541 15.221 1.00 80.06 86 PHE A CA 1
ATOM 688 C C . PHE A 1 86 ? -6.885 -6.868 15.344 1.00 80.06 86 PHE A C 1
ATOM 690 O O . PHE A 1 86 ? -5.851 -7.527 15.400 1.00 80.06 86 PHE A O 1
ATOM 697 N N . TRP A 1 87 ? -6.883 -5.538 15.414 1.00 71.69 87 TRP A N 1
ATOM 698 C CA . TRP A 1 87 ? -5.666 -4.734 15.514 1.00 71.69 87 TRP A CA 1
ATOM 699 C C . TRP A 1 87 ? -5.582 -4.069 16.891 1.00 71.69 87 TRP A C 1
ATOM 701 O O . TRP A 1 87 ? -5.975 -2.912 17.071 1.00 71.69 87 TRP A O 1
ATOM 711 N N . SER A 1 88 ? -5.056 -4.809 17.869 1.00 66.81 88 SER A N 1
ATOM 712 C CA . SER A 1 88 ? -4.947 -4.393 19.277 1.00 66.81 88 SER A CA 1
ATOM 713 C C . SER A 1 88 ? -4.059 -3.157 19.486 1.00 66.81 88 SER A C 1
ATOM 715 O O . SER A 1 88 ? -4.403 -2.256 20.246 1.00 66.81 88 SER A O 1
ATOM 717 N N . HIS A 1 89 ? -2.931 -3.066 18.779 1.00 55.91 89 HIS A N 1
ATOM 718 C CA . HIS A 1 89 ? -1.876 -2.084 19.072 1.00 55.91 89 HIS A CA 1
ATOM 719 C C . HIS A 1 89 ? -2.037 -0.721 18.391 1.00 55.91 89 HIS A C 1
ATOM 721 O O . HIS A 1 89 ? -1.208 0.169 18.570 1.00 55.91 89 HIS A O 1
ATOM 727 N N . SER A 1 90 ? -3.092 -0.515 17.602 1.00 57.81 90 SER A N 1
ATOM 728 C CA . SER A 1 90 ? -3.182 0.671 16.744 1.00 57.81 90 SER A CA 1
ATOM 729 C C . SER A 1 90 ? -3.967 1.836 17.359 1.00 57.81 90 SER A C 1
ATOM 731 O O . SER A 1 90 ? -4.154 2.865 16.717 1.00 57.81 90 SER A O 1
ATOM 733 N N . TRP A 1 91 ? -4.453 1.736 18.597 1.00 61.94 91 TRP A N 1
ATOM 734 C CA . TRP A 1 91 ? -5.369 2.748 19.146 1.00 61.94 91 TRP A CA 1
ATOM 735 C C . TRP A 1 91 ? -4.738 4.141 19.259 1.00 61.94 91 TRP A C 1
ATOM 737 O O . TRP A 1 91 ? -5.419 5.129 18.997 1.00 61.94 91 TRP A O 1
ATOM 747 N N . GLN A 1 92 ? -3.432 4.212 19.527 1.00 74.19 92 GLN A N 1
ATOM 748 C CA . GLN A 1 92 ? -2.682 5.471 19.588 1.00 74.19 92 GLN A CA 1
ATOM 749 C C . GLN A 1 92 ? -2.196 5.972 18.218 1.00 74.19 92 GLN A C 1
ATOM 751 O O . GLN A 1 92 ? -1.831 7.139 18.085 1.00 74.19 92 GLN A O 1
ATOM 756 N N . ALA A 1 93 ? -2.197 5.121 17.186 1.00 76.94 93 ALA A N 1
ATOM 757 C CA . ALA A 1 93 ? -1.709 5.502 15.869 1.00 76.94 93 ALA A CA 1
ATOM 758 C C . ALA A 1 93 ? -2.731 6.392 15.134 1.00 76.94 93 ALA A C 1
ATOM 760 O O . ALA A 1 93 ? -3.939 6.114 15.158 1.00 76.94 93 ALA A O 1
ATOM 761 N N . PRO A 1 94 ? -2.277 7.442 14.427 1.00 79.88 94 PRO A N 1
ATOM 762 C CA . PRO A 1 94 ? -3.157 8.295 13.641 1.00 79.88 94 PRO A CA 1
ATOM 763 C C . PRO A 1 94 ? -3.858 7.497 12.532 1.00 79.88 94 PRO A C 1
ATOM 765 O O . PRO A 1 94 ? -3.277 6.609 11.909 1.00 79.88 94 PRO A O 1
ATOM 768 N N . SER A 1 95 ? -5.113 7.846 12.228 1.00 76.12 95 SER A N 1
ATOM 769 C CA . SER A 1 95 ? -5.961 7.070 11.305 1.00 76.12 95 SER A CA 1
ATOM 770 C C . SER A 1 95 ? -5.400 6.919 9.887 1.00 76.12 95 SER A C 1
ATOM 772 O O . SER A 1 95 ? -5.759 5.977 9.184 1.00 76.12 95 SER A O 1
ATOM 774 N N . TRP A 1 96 ? -4.502 7.808 9.453 1.00 76.94 96 TRP A N 1
ATOM 775 C CA . TRP A 1 96 ? -3.829 7.672 8.160 1.00 76.94 96 TRP A CA 1
ATOM 776 C C . TRP A 1 96 ? -2.796 6.532 8.151 1.00 76.94 96 TRP A C 1
ATOM 778 O O . TRP A 1 96 ? -2.657 5.870 7.129 1.00 76.94 96 TRP A O 1
ATOM 788 N N . GLN A 1 97 ? -2.115 6.253 9.270 1.00 82.00 97 GLN A N 1
ATOM 789 C CA . GLN A 1 97 ? -1.167 5.131 9.362 1.00 82.00 97 GLN A CA 1
ATOM 790 C C . GLN A 1 97 ? -1.900 3.797 9.313 1.00 82.00 97 GLN A C 1
ATOM 792 O O . GLN A 1 97 ? -1.462 2.883 8.621 1.00 82.00 97 GLN A O 1
ATOM 797 N N . LYS A 1 98 ? -3.061 3.716 9.975 1.00 82.88 98 LYS A N 1
ATOM 798 C CA . LYS A 1 98 ? -3.971 2.566 9.866 1.00 82.88 98 LYS A CA 1
ATOM 799 C C . LYS A 1 98 ? -4.328 2.318 8.410 1.00 82.88 98 LYS A C 1
ATOM 801 O O . LYS A 1 98 ? -4.144 1.218 7.912 1.00 82.88 98 LYS A O 1
ATOM 806 N N . TYR A 1 99 ? -4.759 3.369 7.715 1.00 80.38 99 TYR A N 1
ATOM 807 C CA . TYR A 1 99 ? -5.096 3.285 6.300 1.00 80.38 99 TYR A CA 1
ATOM 808 C C . TYR A 1 99 ? -3.934 2.771 5.440 1.00 80.38 99 TYR A C 1
ATOM 810 O O . TYR A 1 99 ? -4.125 1.843 4.661 1.00 80.38 99 TYR A O 1
ATOM 818 N N . VAL A 1 100 ? -2.734 3.337 5.604 1.00 83.56 100 VAL A N 1
ATOM 819 C CA . VAL A 1 100 ? -1.543 2.891 4.867 1.00 83.56 100 VAL A CA 1
ATOM 820 C C . VAL A 1 100 ? -1.255 1.420 5.152 1.00 83.56 100 VAL A C 1
ATOM 822 O O . VAL A 1 100 ? -1.010 0.666 4.218 1.00 83.56 100 VAL A O 1
ATOM 825 N N . ASN A 1 101 ? -1.346 0.984 6.407 1.00 86.12 101 ASN A N 1
ATOM 826 C CA . ASN A 1 101 ? -1.053 -0.401 6.749 1.00 86.12 101 ASN A CA 1
ATOM 827 C C . ASN A 1 101 ? -2.102 -1.375 6.177 1.00 86.12 101 ASN A C 1
ATOM 829 O O . ASN A 1 101 ? -1.732 -2.403 5.618 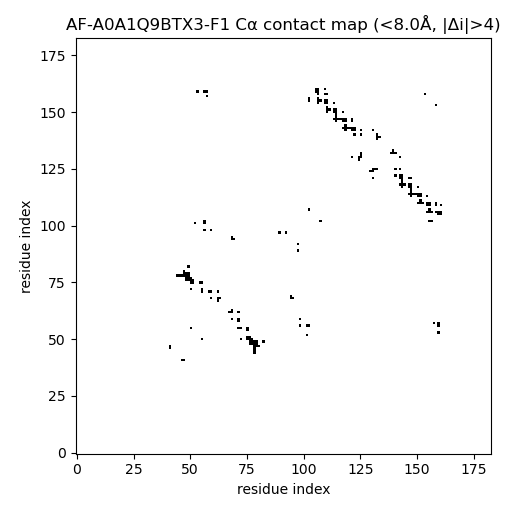1.00 86.12 101 ASN A O 1
ATOM 833 N N . LEU A 1 102 ? -3.395 -1.024 6.211 1.00 83.19 102 LEU A N 1
ATOM 834 C CA . LEU A 1 102 ? -4.442 -1.813 5.543 1.00 83.19 102 LEU A CA 1
ATOM 835 C C . LEU A 1 102 ? -4.242 -1.880 4.023 1.00 83.19 102 LEU A C 1
ATOM 837 O O . LEU A 1 102 ? -4.488 -2.927 3.421 1.00 83.19 102 LEU A O 1
ATOM 841 N N . LEU A 1 103 ? -3.800 -0.778 3.410 1.00 84.19 103 LEU A N 1
ATOM 842 C CA . LEU A 1 103 ? -3.490 -0.719 1.983 1.00 84.19 103 LEU A CA 1
ATOM 843 C C . LEU A 1 103 ? -2.316 -1.646 1.644 1.00 84.19 103 LEU A C 1
ATOM 845 O O . LEU A 1 103 ? -2.402 -2.424 0.697 1.00 84.19 103 LEU A O 1
ATOM 849 N N . PHE A 1 104 ? -1.248 -1.618 2.445 1.00 84.31 104 PHE A N 1
ATOM 850 C CA . PHE A 1 104 ? -0.108 -2.516 2.275 1.00 84.31 104 PHE A CA 1
ATOM 851 C C . PHE A 1 104 ? -0.502 -3.983 2.464 1.00 84.31 104 PHE A C 1
ATOM 853 O O . PHE A 1 104 ? -0.173 -4.802 1.607 1.00 84.31 104 PHE A O 1
ATOM 860 N N . LEU A 1 105 ? -1.234 -4.325 3.524 1.00 84.69 105 LEU A N 1
ATOM 861 C CA . LEU A 1 105 ? -1.585 -5.717 3.810 1.00 84.69 105 LEU A CA 1
ATOM 862 C C . LEU A 1 105 ? -2.424 -6.348 2.685 1.00 84.69 105 LEU A C 1
ATOM 864 O O . LEU A 1 105 ? -2.162 -7.477 2.280 1.00 84.69 105 LEU A O 1
ATOM 868 N N . ASN A 1 106 ? -3.394 -5.604 2.143 1.00 82.38 106 ASN A N 1
ATOM 869 C CA . ASN A 1 106 ? -4.344 -6.146 1.169 1.00 82.38 106 ASN A CA 1
ATOM 870 C C . ASN A 1 106 ? -3.888 -6.009 -0.291 1.00 82.38 106 ASN A C 1
ATOM 872 O O . ASN A 1 106 ? -4.153 -6.898 -1.101 1.00 82.38 106 ASN A O 1
ATOM 876 N N . ASN A 1 107 ? -3.193 -4.923 -0.649 1.00 85.00 107 ASN A N 1
ATOM 877 C CA . ASN A 1 107 ? -2.930 -4.611 -2.058 1.00 85.00 107 ASN A CA 1
ATOM 878 C C . ASN A 1 107 ? -1.487 -4.894 -2.497 1.00 85.00 107 ASN A C 1
ATOM 880 O O . ASN A 1 107 ? -1.237 -4.947 -3.701 1.00 85.00 107 ASN A O 1
ATOM 884 N N . THR A 1 108 ? -0.534 -5.118 -1.580 1.00 87.00 108 THR A N 1
ATOM 885 C CA . THR A 1 108 ? 0.881 -5.332 -1.959 1.00 87.00 108 THR A CA 1
ATOM 886 C C . THR A 1 108 ? 1.069 -6.581 -2.806 1.00 87.00 108 THR A C 1
ATOM 888 O O . THR A 1 108 ? 1.748 -6.527 -3.831 1.00 87.00 108 THR A O 1
ATOM 891 N N . TRP A 1 109 ? 0.466 -7.703 -2.406 1.00 86.81 109 TRP A N 1
ATOM 892 C CA . TRP A 1 109 ? 0.602 -8.962 -3.134 1.00 86.81 109 TRP A CA 1
ATOM 893 C C . TRP A 1 109 ? 0.092 -8.867 -4.580 1.00 86.81 109 TRP A C 1
ATOM 895 O O . TRP A 1 109 ? 0.890 -9.074 -5.500 1.00 86.81 109 TRP A O 1
ATOM 905 N N . PRO A 1 110 ? -1.180 -8.496 -4.836 1.00 86.06 110 PRO A N 1
ATOM 906 C CA . PRO A 1 110 ? -1.670 -8.415 -6.207 1.00 86.06 110 PRO A CA 1
ATOM 907 C C . PRO A 1 110 ? -0.969 -7.311 -7.013 1.00 86.06 110 PRO A C 1
ATOM 909 O O . PRO A 1 110 ? -0.684 -7.520 -8.193 1.00 86.06 110 PRO A O 1
ATOM 912 N N . ALA A 1 111 ? -0.612 -6.177 -6.395 1.00 89.12 111 ALA A N 1
ATOM 913 C CA . ALA A 1 111 ? 0.167 -5.137 -7.066 1.00 89.12 111 ALA A CA 1
ATOM 914 C C . ALA A 1 111 ? 1.554 -5.627 -7.497 1.00 89.12 111 ALA A C 1
ATOM 916 O O . ALA A 1 111 ? 1.988 -5.323 -8.609 1.00 89.12 111 ALA A O 1
ATOM 917 N N . SER A 1 112 ? 2.224 -6.424 -6.660 1.00 89.19 112 SER A N 1
ATOM 918 C CA . SER A 1 112 ? 3.522 -7.015 -6.993 1.00 89.19 112 SER A CA 1
ATOM 919 C C . SER A 1 112 ? 3.401 -7.964 -8.179 1.00 89.19 112 SER A C 1
ATOM 921 O O . SER A 1 112 ? 4.163 -7.837 -9.131 1.00 89.19 112 SER A O 1
ATOM 923 N N . VAL A 1 113 ? 2.397 -8.849 -8.178 1.00 91.81 113 VAL A N 1
ATOM 924 C CA . VAL A 1 113 ? 2.161 -9.789 -9.287 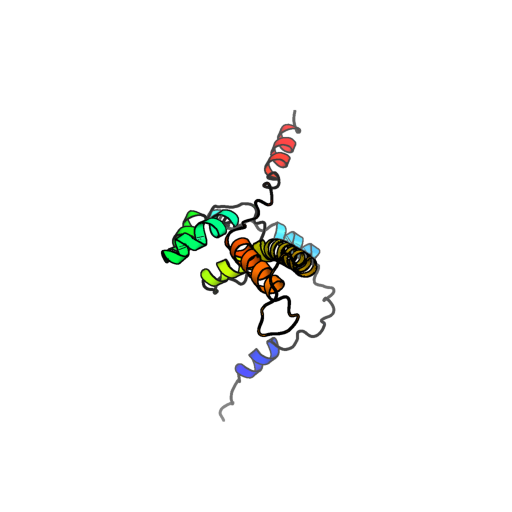1.00 91.81 113 VAL A CA 1
ATOM 925 C C . VAL A 1 113 ? 1.940 -9.042 -10.604 1.00 91.81 113 VAL A C 1
ATOM 927 O O . VAL A 1 113 ? 2.602 -9.343 -11.598 1.00 91.81 113 VAL A O 1
ATOM 930 N N . VAL A 1 114 ? 1.052 -8.043 -10.617 1.00 92.00 114 VAL A N 1
ATOM 931 C CA . VAL A 1 114 ? 0.776 -7.252 -11.826 1.00 92.00 114 VAL A CA 1
ATOM 932 C C . VAL A 1 114 ? 2.028 -6.507 -12.283 1.00 92.00 114 VAL A C 1
ATOM 934 O O . VAL A 1 114 ? 2.399 -6.624 -13.449 1.00 92.00 114 VAL A O 1
ATOM 937 N N . GLY A 1 115 ? 2.716 -5.816 -11.368 1.00 92.38 115 GLY A N 1
ATOM 938 C CA . GLY A 1 115 ? 3.948 -5.081 -11.660 1.00 92.38 115 GLY A CA 1
ATOM 939 C C . GLY A 1 115 ? 5.030 -5.973 -12.276 1.00 92.38 115 GLY A C 1
ATOM 940 O O . GLY A 1 115 ? 5.605 -5.619 -13.311 1.00 92.38 115 GLY A O 1
ATOM 941 N N . THR A 1 116 ? 5.255 -7.161 -11.706 1.00 92.56 116 THR A N 1
ATOM 942 C CA . THR A 1 116 ? 6.207 -8.147 -12.233 1.00 92.56 116 THR A CA 1
ATOM 943 C C . THR A 1 116 ? 5.805 -8.639 -13.621 1.00 92.56 116 THR A C 1
ATOM 945 O O . THR A 1 116 ? 6.654 -8.665 -14.510 1.00 92.56 116 THR A O 1
ATOM 948 N N . LEU A 1 117 ? 4.530 -8.969 -13.854 1.00 94.25 117 LEU A N 1
ATOM 949 C CA . LEU A 1 117 ? 4.062 -9.413 -15.174 1.00 94.25 117 LEU A CA 1
ATOM 950 C C . LEU A 1 117 ? 4.281 -8.342 -16.249 1.00 94.25 117 LEU A C 1
ATOM 952 O O . LEU A 1 117 ? 4.784 -8.649 -17.331 1.00 94.25 117 LEU A O 1
ATOM 956 N N . THR A 1 118 ? 3.982 -7.078 -15.946 1.00 93.31 118 THR A N 1
ATOM 957 C CA . THR A 1 118 ? 4.265 -5.965 -16.867 1.00 93.31 118 THR A CA 1
ATOM 958 C C . THR A 1 118 ? 5.755 -5.741 -17.098 1.00 93.31 118 THR A C 1
ATOM 960 O O . THR A 1 118 ? 6.149 -5.454 -18.227 1.00 93.31 118 THR A O 1
ATOM 963 N N . ALA A 1 119 ? 6.600 -5.908 -16.078 1.00 92.56 119 ALA A N 1
ATOM 964 C CA . ALA A 1 119 ? 8.049 -5.798 -16.236 1.00 92.56 119 ALA A CA 1
ATOM 965 C C . ALA A 1 119 ? 8.610 -6.918 -17.131 1.00 92.56 119 ALA A C 1
ATOM 967 O O . ALA A 1 119 ? 9.449 -6.655 -17.993 1.00 92.56 119 ALA A O 1
ATOM 968 N N . VAL A 1 120 ? 8.110 -8.149 -16.978 1.00 93.50 120 VAL A N 1
ATOM 969 C CA . VAL A 1 120 ? 8.474 -9.288 -17.836 1.00 93.50 120 VAL A CA 1
ATOM 970 C C . VAL A 1 120 ? 8.005 -9.057 -19.273 1.00 93.50 120 VAL A C 1
ATOM 972 O O . VAL A 1 120 ? 8.782 -9.255 -20.204 1.00 93.50 120 VAL A O 1
ATOM 975 N N . ALA A 1 121 ? 6.777 -8.576 -19.477 1.00 92.56 121 ALA A N 1
ATOM 976 C CA . ALA A 1 121 ? 6.279 -8.240 -20.811 1.00 92.56 121 ALA A CA 1
ATOM 977 C C . ALA A 1 121 ? 7.128 -7.145 -21.484 1.00 92.56 121 ALA A C 1
ATOM 979 O O . ALA A 1 121 ? 7.486 -7.264 -22.656 1.00 92.56 121 ALA A O 1
ATOM 980 N N . ALA A 1 122 ? 7.511 -6.111 -20.730 1.00 90.50 122 ALA A N 1
ATOM 981 C CA . ALA A 1 122 ? 8.403 -5.055 -21.197 1.00 90.50 122 ALA A CA 1
ATOM 982 C C . ALA A 1 122 ? 9.791 -5.586 -21.588 1.00 90.50 122 ALA A C 1
ATOM 984 O O . ALA A 1 122 ? 10.347 -5.157 -22.599 1.00 90.50 122 ALA A O 1
ATOM 985 N N . LEU A 1 123 ? 10.330 -6.544 -20.825 1.00 90.38 123 LEU A N 1
ATOM 986 C CA . LEU A 1 123 ? 11.590 -7.211 -21.150 1.00 90.38 123 LEU A CA 1
ATOM 987 C C . LEU A 1 123 ? 11.489 -7.984 -22.468 1.00 90.38 123 LEU A C 1
ATOM 989 O O . LEU A 1 123 ? 12.365 -7.850 -23.318 1.00 90.38 123 LEU A O 1
ATOM 993 N N . VAL A 1 124 ? 10.420 -8.762 -22.660 1.00 91.88 124 VAL A N 1
ATOM 994 C CA . VAL A 1 124 ? 10.194 -9.513 -23.906 1.00 91.88 124 VAL A CA 1
ATOM 995 C C . VAL A 1 124 ? 10.113 -8.559 -25.096 1.00 91.88 124 VAL A C 1
ATOM 997 O O . VAL A 1 124 ? 10.805 -8.762 -26.091 1.00 91.88 124 VAL A O 1
ATOM 1000 N N . LEU A 1 125 ? 9.342 -7.476 -24.976 1.00 89.75 125 LEU A N 1
ATOM 1001 C CA . LEU A 1 125 ? 9.212 -6.486 -26.044 1.00 89.75 125 LEU A CA 1
ATOM 1002 C C . LEU A 1 125 ? 10.545 -5.796 -26.373 1.00 89.75 125 LEU A C 1
ATOM 1004 O O . LEU A 1 125 ? 10.849 -5.575 -27.547 1.00 89.75 125 LEU A O 1
ATOM 1008 N N . PHE A 1 126 ? 11.358 -5.502 -25.356 1.00 87.75 126 PHE A N 1
ATOM 1009 C CA . PHE A 1 126 ? 12.707 -4.967 -25.534 1.00 87.75 126 PHE A CA 1
ATOM 1010 C C . PHE A 1 126 ? 13.614 -5.951 -26.288 1.00 87.75 126 PHE A C 1
ATOM 1012 O O . PHE A 1 126 ? 14.254 -5.566 -27.263 1.00 87.75 126 PHE A O 1
ATOM 1019 N N . LEU A 1 127 ? 13.614 -7.234 -25.909 1.00 87.69 127 LEU A N 1
ATOM 1020 C CA . LEU A 1 127 ? 14.416 -8.269 -26.577 1.00 87.69 127 LEU A CA 1
ATOM 1021 C C . LEU A 1 127 ? 13.990 -8.511 -28.032 1.00 87.69 127 LEU A C 1
ATOM 1023 O O . LEU A 1 127 ? 14.833 -8.809 -28.874 1.00 87.69 127 LEU A O 1
ATOM 1027 N N . THR A 1 128 ? 12.701 -8.358 -28.341 1.00 90.81 128 THR A N 1
ATOM 1028 C CA . THR A 1 128 ? 12.184 -8.454 -29.720 1.00 90.81 128 THR A CA 1
ATOM 1029 C C . THR A 1 128 ? 12.450 -7.208 -30.572 1.00 90.81 128 THR A C 1
ATOM 1031 O O . THR A 1 128 ? 12.086 -7.189 -31.744 1.00 90.81 128 THR A O 1
ATOM 1034 N N . GLY A 1 129 ? 13.061 -6.160 -30.006 1.00 85.69 129 GLY A N 1
ATOM 1035 C CA . GLY A 1 129 ? 13.352 -4.910 -30.714 1.00 85.69 129 GLY A CA 1
ATOM 1036 C C . GLY A 1 129 ? 12.126 -4.031 -30.982 1.00 85.69 129 GLY A C 1
ATOM 1037 O O . GLY A 1 129 ? 12.215 -3.079 -31.751 1.00 85.69 129 GLY A O 1
ATOM 1038 N N . VAL A 1 130 ? 10.980 -4.329 -30.357 1.00 88.50 130 VAL A N 1
ATOM 1039 C CA . VAL A 1 130 ? 9.759 -3.514 -30.478 1.00 88.50 1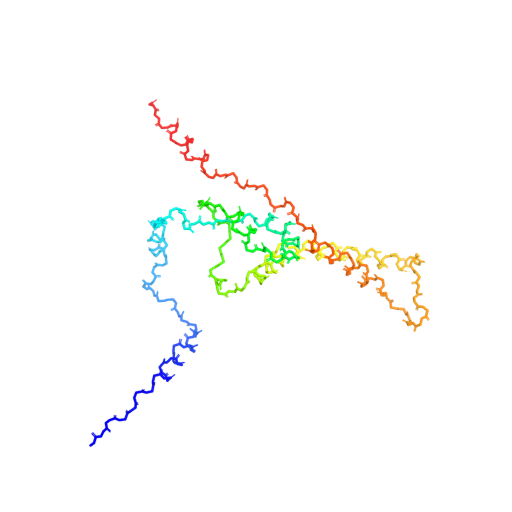30 VAL A CA 1
ATOM 1040 C C . VAL A 1 130 ? 9.897 -2.215 -29.684 1.00 88.50 130 VAL A C 1
ATOM 1042 O O . VAL A 1 130 ? 9.392 -1.175 -30.103 1.00 88.50 130 VAL A O 1
ATOM 1045 N N . LEU A 1 131 ? 10.574 -2.264 -28.531 1.00 85.44 131 LEU A N 1
ATOM 1046 C CA . LEU A 1 131 ? 10.816 -1.085 -27.704 1.00 85.44 131 LEU A CA 1
ATOM 1047 C C . LEU A 1 131 ? 12.170 -0.445 -28.051 1.00 85.44 131 LEU A C 1
ATOM 1049 O O . LEU A 1 131 ? 13.170 -1.159 -28.131 1.00 85.44 131 LEU A O 1
ATOM 1053 N N . PRO A 1 132 ? 12.229 0.889 -28.216 1.00 81.75 132 PRO A N 1
ATOM 1054 C CA . PRO A 1 132 ? 13.450 1.568 -28.625 1.00 81.75 132 PRO A CA 1
ATOM 1055 C C . PRO A 1 132 ? 14.508 1.534 -27.519 1.00 81.75 132 PRO A C 1
ATOM 1057 O O . PRO A 1 132 ? 14.213 1.751 -26.337 1.00 81.75 132 PRO A O 1
ATOM 1060 N N . GLU A 1 133 ? 15.759 1.309 -27.911 1.00 80.88 133 GLU A N 1
ATOM 1061 C CA . GLU A 1 133 ? 16.909 1.495 -27.030 1.00 80.88 133 GLU A CA 1
ATOM 1062 C C . GLU A 1 133 ? 17.110 2.991 -26.752 1.00 80.88 133 GLU A C 1
ATOM 1064 O O . GLU A 1 133 ? 16.953 3.840 -27.631 1.00 80.88 133 GLU A O 1
ATOM 1069 N N . TRP A 1 134 ? 17.430 3.341 -25.506 1.00 75.25 134 TRP A N 1
ATOM 1070 C CA . TRP A 1 134 ? 17.690 4.731 -25.143 1.00 75.25 134 TRP A CA 1
ATOM 1071 C C . TRP A 1 134 ? 19.105 5.094 -25.599 1.00 75.25 134 TRP A C 1
ATOM 1073 O O . TRP A 1 134 ? 20.081 4.549 -25.085 1.00 75.25 134 TRP A O 1
ATOM 1083 N N . ALA A 1 135 ? 19.195 6.019 -26.558 1.00 62.44 135 ALA A N 1
ATOM 1084 C CA . ALA A 1 135 ? 20.404 6.321 -27.329 1.00 62.44 135 ALA A CA 1
ATOM 1085 C C . ALA A 1 135 ? 21.644 6.696 -26.493 1.00 62.44 135 ALA A C 1
ATOM 1087 O O . ALA A 1 135 ? 22.766 6.524 -26.956 1.00 62.44 135 ALA A O 1
ATOM 1088 N N . GLU A 1 136 ? 21.465 7.182 -25.262 1.00 65.50 136 GLU A N 1
ATOM 1089 C CA . GLU A 1 136 ? 22.558 7.757 -24.469 1.00 65.50 136 GLU A CA 1
ATOM 1090 C C . GLU A 1 136 ? 23.129 6.838 -23.380 1.00 65.50 136 GLU A C 1
ATOM 1092 O O . GLU A 1 136 ? 24.018 7.253 -22.638 1.00 65.50 136 GLU A O 1
ATOM 1097 N N . THR A 1 137 ? 22.633 5.608 -23.185 1.00 55.75 137 THR A N 1
ATOM 1098 C CA . THR A 1 137 ? 23.100 4.807 -22.031 1.00 55.75 137 THR A CA 1
ATOM 1099 C C . THR A 1 137 ? 23.076 3.290 -22.227 1.00 55.75 137 THR A C 1
ATOM 1101 O O . THR A 1 137 ? 22.464 2.569 -21.441 1.00 55.75 137 THR A O 1
ATOM 1104 N N . GLY A 1 138 ? 23.794 2.781 -23.234 1.00 61.69 138 GLY A N 1
ATOM 1105 C CA . GLY A 1 138 ? 24.074 1.344 -23.393 1.00 61.69 138 GLY A CA 1
ATOM 1106 C C . GLY A 1 138 ? 22.838 0.421 -23.390 1.00 61.69 138 GLY A C 1
ATOM 1107 O O . GLY A 1 138 ? 21.692 0.858 -23.452 1.00 61.69 138 GLY A O 1
ATOM 1108 N N . ARG A 1 139 ? 23.057 -0.899 -23.294 1.00 64.56 139 ARG A N 1
ATOM 1109 C CA . ARG A 1 139 ? 21.975 -1.906 -23.237 1.00 64.56 139 ARG A CA 1
ATOM 1110 C C . ARG A 1 139 ? 21.360 -2.012 -21.836 1.00 64.56 139 ARG A C 1
ATOM 1112 O O . ARG A 1 139 ? 21.525 -3.024 -21.159 1.00 64.56 139 ARG A O 1
ATOM 1119 N N . THR A 1 140 ? 20.659 -0.978 -21.375 1.00 69.12 140 THR A N 1
ATOM 1120 C CA . THR A 1 140 ? 19.886 -1.044 -20.120 1.00 69.12 140 THR A CA 1
ATOM 1121 C C . THR A 1 140 ? 18.376 -1.061 -20.399 1.00 69.12 140 THR A C 1
ATOM 1123 O O . THR A 1 140 ? 17.838 -0.118 -20.974 1.00 69.12 140 THR A O 1
ATOM 1126 N N . CYS A 1 141 ? 17.658 -2.120 -19.980 1.00 73.00 141 CYS A N 1
ATOM 1127 C CA . CYS A 1 141 ? 16.187 -2.194 -20.092 1.00 73.00 141 CYS A CA 1
ATOM 1128 C C . CYS A 1 141 ? 15.515 -1.291 -19.042 1.00 73.00 141 CYS A C 1
ATOM 1130 O O . CYS A 1 141 ? 14.959 -1.762 -18.049 1.00 73.00 141 CYS A O 1
ATOM 1132 N N . ARG A 1 142 ? 15.548 0.030 -19.243 1.00 84.44 142 ARG A N 1
ATOM 1133 C CA . ARG A 1 142 ? 14.831 0.983 -18.371 1.00 84.44 142 ARG A CA 1
ATOM 1134 C C . ARG A 1 142 ? 13.312 0.843 -18.482 1.00 84.44 142 ARG A C 1
ATOM 1136 O O . ARG A 1 142 ? 12.597 1.100 -17.517 1.00 84.44 142 ARG A O 1
ATOM 1143 N N . TRP A 1 143 ? 12.829 0.364 -19.626 1.00 86.56 143 TRP A N 1
ATOM 1144 C CA . TRP A 1 143 ? 11.418 0.076 -19.880 1.00 86.56 143 TRP A CA 1
ATOM 1145 C C . TRP A 1 143 ? 10.812 -0.915 -18.892 1.00 86.56 143 TRP A C 1
ATOM 1147 O O . TRP A 1 143 ? 9.674 -0.734 -18.473 1.00 86.56 143 TRP A O 1
ATOM 1157 N N . CYS A 1 144 ? 11.596 -1.905 -18.469 1.00 87.25 144 CYS A N 1
ATOM 1158 C CA . CYS A 1 144 ? 11.204 -2.893 -17.477 1.00 87.25 144 CYS A CA 1
ATOM 1159 C C . CYS A 1 144 ? 10.814 -2.223 -16.141 1.00 87.25 144 CYS A C 1
ATOM 1161 O O . CYS A 1 144 ? 9.753 -2.499 -15.581 1.00 87.25 144 CYS A O 1
ATOM 1163 N N . ILE A 1 145 ? 11.644 -1.285 -15.668 1.00 88.56 145 ILE A N 1
ATOM 1164 C CA . ILE A 1 145 ? 11.418 -0.538 -14.423 1.00 88.56 145 ILE A CA 1
ATOM 1165 C C . ILE A 1 145 ? 10.267 0.453 -14.598 1.00 88.56 145 ILE A C 1
ATOM 1167 O O . ILE A 1 145 ? 9.382 0.516 -13.749 1.00 88.56 145 ILE A O 1
ATOM 1171 N N . LEU A 1 146 ? 10.245 1.206 -15.701 1.00 90.44 146 LEU A N 1
ATOM 1172 C CA . LEU A 1 146 ? 9.214 2.215 -15.949 1.00 90.44 146 LEU A CA 1
ATOM 1173 C C . LEU A 1 146 ? 7.821 1.593 -16.059 1.00 90.44 146 LEU A C 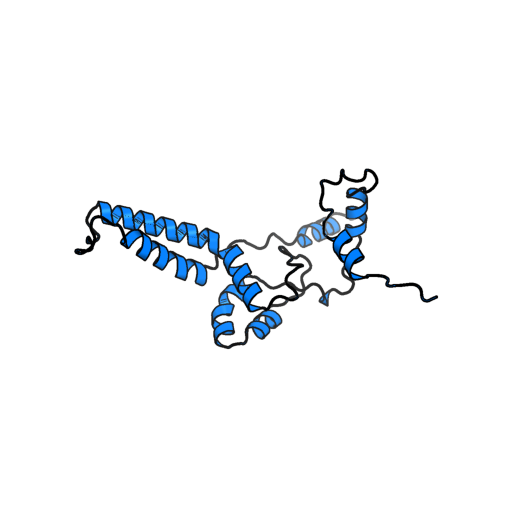1
ATOM 1175 O O . LEU A 1 146 ? 6.909 2.024 -15.367 1.00 90.44 146 LEU A O 1
ATOM 1179 N N . LEU A 1 147 ? 7.654 0.559 -16.883 1.00 91.31 147 LEU A N 1
ATOM 1180 C CA . LEU A 1 147 ? 6.354 -0.087 -17.069 1.00 91.31 147 LEU A CA 1
ATOM 1181 C C . LEU A 1 147 ? 5.938 -0.891 -15.836 1.00 91.31 147 LEU A C 1
ATOM 1183 O O . LEU A 1 147 ? 4.774 -0.830 -15.448 1.00 91.31 147 LEU A O 1
ATOM 1187 N N . GLY A 1 148 ? 6.878 -1.574 -15.174 1.00 90.56 148 GLY A N 1
ATOM 1188 C CA . GLY A 1 148 ? 6.600 -2.279 -13.922 1.00 90.56 148 GLY A CA 1
ATOM 1189 C C . GLY A 1 148 ? 6.141 -1.337 -12.806 1.00 90.56 148 GLY A C 1
ATOM 1190 O O . GLY A 1 148 ? 5.138 -1.608 -12.152 1.00 90.56 148 GLY A O 1
ATOM 1191 N N . THR A 1 149 ? 6.815 -0.198 -12.621 1.00 91.12 149 THR A N 1
ATOM 1192 C CA . THR A 1 149 ? 6.416 0.813 -11.622 1.00 91.12 149 THR A CA 1
ATOM 1193 C C . THR A 1 149 ? 5.108 1.503 -11.998 1.00 91.12 149 THR A C 1
ATOM 1195 O O . THR A 1 149 ? 4.225 1.640 -11.149 1.00 91.12 149 THR A O 1
ATOM 1198 N N . LEU A 1 150 ? 4.942 1.877 -13.270 1.00 92.62 150 LEU A N 1
ATOM 1199 C CA . LEU A 1 150 ? 3.721 2.506 -13.770 1.00 92.62 150 LEU A CA 1
ATOM 1200 C C . LEU A 1 150 ? 2.506 1.587 -13.649 1.00 92.62 150 LEU A C 1
ATOM 1202 O O . LEU A 1 150 ? 1.410 2.091 -13.458 1.00 92.62 150 LEU A O 1
ATOM 1206 N N . ALA A 1 151 ? 2.676 0.269 -13.731 1.00 90.94 151 ALA A N 1
ATOM 1207 C CA . ALA A 1 151 ? 1.607 -0.689 -13.471 1.00 90.94 151 ALA A CA 1
ATOM 1208 C C . ALA A 1 151 ? 1.410 -0.949 -11.969 1.00 90.94 151 ALA A C 1
ATOM 1210 O O . ALA A 1 151 ? 0.272 -1.048 -11.508 1.00 90.94 151 ALA A O 1
ATOM 1211 N N . TYR A 1 152 ? 2.495 -1.011 -11.190 1.00 91.06 152 TYR A N 1
ATOM 1212 C CA . TYR A 1 152 ? 2.453 -1.278 -9.752 1.00 91.06 152 TYR A CA 1
ATOM 1213 C C . TYR A 1 152 ? 1.664 -0.213 -8.986 1.00 91.06 152 TYR A C 1
ATOM 1215 O O . TYR A 1 152 ? 0.732 -0.562 -8.272 1.00 91.06 152 TYR A O 1
ATOM 1223 N N . TYR A 1 153 ? 1.985 1.077 -9.134 1.00 89.56 153 TYR A N 1
ATOM 1224 C CA . TYR A 1 153 ? 1.354 2.143 -8.340 1.00 89.56 153 TYR A CA 1
ATOM 1225 C C . TYR A 1 153 ? -0.167 2.275 -8.521 1.00 89.56 153 TYR A C 1
ATOM 1227 O O . TYR A 1 153 ? -0.868 2.310 -7.509 1.00 89.56 153 TYR A O 1
ATOM 1235 N N . PRO A 1 154 ? -0.727 2.332 -9.744 1.00 85.81 154 PRO A N 1
ATOM 1236 C CA . PRO A 1 154 ? -2.172 2.371 -9.910 1.00 85.81 154 PRO A CA 1
ATOM 1237 C C . PRO A 1 154 ? -2.813 1.062 -9.457 1.00 85.81 154 PRO A C 1
ATOM 1239 O O . PRO A 1 154 ? -3.890 1.112 -8.881 1.00 85.81 154 PRO A O 1
ATOM 1242 N N . THR A 1 155 ? -2.160 -0.093 -9.620 1.00 85.81 155 THR A N 1
ATOM 1243 C CA . THR A 1 155 ? -2.688 -1.359 -9.084 1.00 85.81 155 THR A CA 1
ATOM 1244 C C . THR A 1 155 ? -2.707 -1.334 -7.556 1.00 85.81 155 THR A C 1
ATOM 1246 O O . THR A 1 155 ? -3.723 -1.625 -6.943 1.00 85.81 155 THR A O 1
ATOM 1249 N N . PHE A 1 156 ? -1.634 -0.887 -6.919 1.00 85.38 156 PHE A N 1
ATOM 1250 C CA . PHE A 1 156 ? -1.542 -0.752 -5.470 1.00 85.38 156 PHE A CA 1
ATOM 1251 C C . PHE A 1 156 ? -2.599 0.210 -4.902 1.00 85.38 156 PHE A C 1
ATOM 1253 O O . PHE A 1 156 ? -3.202 -0.068 -3.866 1.00 85.38 156 PHE A O 1
ATOM 1260 N N . LEU A 1 157 ? -2.860 1.322 -5.598 1.00 80.31 157 LEU A N 1
ATOM 1261 C CA . LEU A 1 157 ? -3.805 2.353 -5.160 1.00 80.31 157 LEU A CA 1
ATOM 1262 C C . LEU A 1 157 ? -5.268 2.063 -5.529 1.00 80.31 157 LEU A C 1
ATOM 1264 O O . LEU A 1 157 ? -6.159 2.495 -4.801 1.00 80.31 157 LEU A O 1
ATOM 1268 N N . LEU A 1 158 ? -5.530 1.387 -6.652 1.00 73.75 158 LEU A N 1
ATOM 1269 C CA . LEU A 1 158 ? -6.874 1.240 -7.233 1.00 73.75 158 LEU A CA 1
ATOM 1270 C C . LEU A 1 158 ? -7.384 -0.201 -7.232 1.00 73.75 158 LEU A C 1
ATOM 1272 O O . LEU A 1 158 ? -8.599 -0.412 -7.248 1.00 73.75 158 LEU A O 1
ATOM 1276 N N . LEU A 1 159 ? -6.496 -1.198 -7.214 1.00 67.94 159 LEU A N 1
ATOM 1277 C CA . LEU A 1 159 ? -6.891 -2.600 -7.195 1.00 67.94 159 LEU A CA 1
ATOM 1278 C C . LEU A 1 159 ? -7.254 -3.008 -5.767 1.00 67.94 159 LEU A C 1
ATOM 1280 O O . LEU A 1 159 ? -6.500 -3.667 -5.060 1.00 67.94 159 LEU A O 1
ATOM 1284 N N . CYS A 1 160 ? -8.461 -2.640 -5.355 1.00 60.22 160 CYS A N 1
ATOM 1285 C CA . CYS A 1 160 ? -9.141 -3.367 -4.296 1.00 60.22 160 CYS A CA 1
ATOM 1286 C C . CYS A 1 160 ? -9.597 -4.705 -4.884 1.00 60.22 160 CYS A C 1
ATOM 1288 O O . CYS A 1 160 ? -10.652 -4.789 -5.521 1.00 60.22 160 CYS A O 1
ATOM 1290 N N . CYS A 1 161 ? -8.776 -5.745 -4.720 1.00 51.50 161 CYS A N 1
ATOM 1291 C CA . CYS A 1 161 ? -9.180 -7.105 -5.051 1.00 51.50 161 CYS A CA 1
ATOM 1292 C C . CYS A 1 161 ? -10.500 -7.425 -4.335 1.00 51.50 161 CYS A C 1
ATOM 1294 O O . CYS A 1 161 ? -10.610 -7.340 -3.116 1.00 51.50 161 CYS A O 1
ATOM 1296 N N . LYS A 1 162 ? -11.511 -7.813 -5.114 1.00 55.91 162 LYS A N 1
ATOM 1297 C CA . LYS A 1 162 ? -12.843 -8.257 -4.671 1.00 55.91 162 LYS A CA 1
ATOM 1298 C C . LYS A 1 162 ? -12.839 -9.616 -3.930 1.00 55.91 162 LYS A C 1
ATOM 1300 O O . LYS A 1 162 ? -13.798 -10.375 -4.037 1.00 55.91 162 LYS A O 1
ATOM 1305 N N . GLN A 1 163 ? -11.783 -9.977 -3.211 1.00 48.31 163 GLN A N 1
ATOM 1306 C CA . GLN A 1 163 ? -11.662 -11.285 -2.552 1.00 48.31 163 GLN A CA 1
ATOM 1307 C C . GLN A 1 163 ? -11.864 -11.101 -1.039 1.00 48.31 163 GLN A C 1
ATOM 1309 O O . GLN A 1 163 ? -11.159 -10.306 -0.443 1.00 48.31 163 GLN A O 1
ATOM 1314 N N . LEU A 1 164 ? -12.818 -11.736 -0.352 1.00 47.66 164 LEU A N 1
ATOM 1315 C CA . LEU A 1 164 ? -13.561 -12.969 -0.622 1.00 47.66 164 LEU A CA 1
ATOM 1316 C C . LEU A 1 164 ? -15.058 -12.837 -0.268 1.00 47.66 164 LEU A C 1
ATOM 1318 O O . LEU A 1 164 ? -15.428 -11.961 0.515 1.00 47.66 164 LEU A O 1
ATOM 1322 N N . PRO A 1 165 ? -15.925 -13.714 -0.822 1.00 42.81 165 PRO A N 1
ATOM 1323 C CA . PRO A 1 165 ? -17.302 -13.859 -0.364 1.00 42.81 165 PRO A CA 1
ATOM 1324 C C . PRO A 1 165 ? -17.308 -14.040 1.150 1.00 42.81 165 PRO A C 1
ATOM 1326 O O . PRO A 1 165 ? -16.533 -14.839 1.677 1.00 42.81 165 PRO A O 1
ATOM 1329 N N . ALA A 1 166 ? -18.187 -13.295 1.821 1.00 43.66 166 ALA A N 1
ATOM 1330 C CA . ALA A 1 166 ? -18.521 -13.512 3.216 1.00 43.66 166 ALA A CA 1
ATOM 1331 C C . ALA A 1 166 ? -18.589 -15.022 3.470 1.00 43.66 166 ALA A C 1
ATOM 1333 O O . ALA A 1 166 ? -19.406 -15.716 2.854 1.00 43.66 166 ALA A O 1
ATOM 1334 N N . ARG A 1 167 ? -17.702 -15.544 4.330 1.00 43.28 167 ARG A N 1
ATOM 1335 C CA . ARG A 1 167 ? -17.885 -16.894 4.865 1.00 43.28 167 ARG A CA 1
ATOM 1336 C C . ARG A 1 167 ? -19.322 -16.943 5.386 1.00 43.28 167 ARG A C 1
ATOM 1338 O O . ARG A 1 167 ? -19.722 -15.996 6.071 1.00 43.28 167 ARG A O 1
ATOM 1345 N N . PRO A 1 168 ? -20.116 -17.967 5.027 1.00 40.19 168 PRO A N 1
ATOM 1346 C CA . PRO A 1 168 ? -21.489 -18.051 5.483 1.00 40.19 168 PRO A CA 1
ATOM 1347 C C . PRO A 1 168 ? -21.485 -17.905 6.999 1.00 40.19 168 PRO A C 1
ATOM 1349 O O . PRO A 1 168 ? -20.797 -18.639 7.708 1.00 40.19 168 PRO A O 1
ATOM 1352 N N . SER A 1 169 ? -22.200 -16.881 7.458 1.00 44.66 169 SER A N 1
ATOM 1353 C CA . SER A 1 169 ? -22.434 -16.612 8.864 1.00 44.66 169 SER 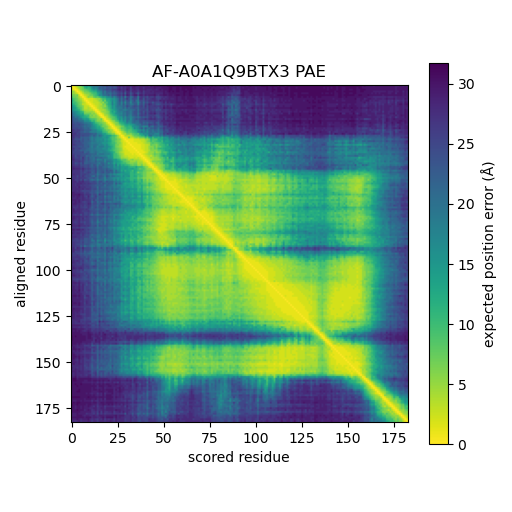A CA 1
ATOM 1354 C C . SER A 1 169 ? -22.809 -17.923 9.552 1.00 44.66 169 SER A C 1
ATOM 1356 O O . SER A 1 169 ? -23.796 -18.565 9.183 1.00 44.66 169 SER A O 1
ATOM 1358 N N . PHE A 1 170 ? -22.031 -18.313 10.565 1.00 43.78 170 PHE A N 1
ATOM 1359 C CA . PHE A 1 170 ? -22.270 -19.494 11.405 1.00 43.78 170 PHE A CA 1
ATOM 1360 C C . PHE A 1 170 ? -23.653 -19.480 12.089 1.00 43.78 170 PHE A C 1
ATOM 1362 O O . PHE A 1 170 ? -24.070 -20.470 12.688 1.00 43.78 170 PHE A O 1
ATOM 1369 N N . ARG A 1 171 ? -24.412 -18.385 11.949 1.00 47.12 171 ARG A N 1
ATOM 1370 C CA . ARG A 1 171 ? -25.802 -18.258 12.383 1.00 47.12 171 ARG A CA 1
ATOM 1371 C C . ARG A 1 171 ? -26.750 -19.243 11.672 1.00 47.12 171 ARG A C 1
ATOM 1373 O O . ARG A 1 171 ? -27.737 -19.648 12.274 1.00 47.12 171 ARG A O 1
ATOM 1380 N N . GLY A 1 172 ? -26.421 -19.715 10.463 1.00 37.41 172 GLY A N 1
ATOM 1381 C CA . GLY A 1 172 ? -27.222 -20.731 9.758 1.00 37.41 172 GLY A CA 1
ATOM 1382 C C . GLY A 1 172 ? -27.116 -22.157 10.324 1.00 37.41 172 GLY A C 1
ATOM 1383 O O . GLY A 1 172 ? -28.008 -22.972 10.095 1.00 37.41 172 GLY A O 1
ATOM 1384 N N . LEU A 1 173 ? -26.060 -22.467 11.086 1.00 44.88 173 LEU A N 1
ATOM 1385 C CA . LEU A 1 173 ? -25.863 -23.796 11.685 1.00 44.88 173 LEU A CA 1
ATOM 1386 C C . LEU A 1 173 ? -26.528 -23.930 13.060 1.00 44.88 173 LEU A C 1
ATOM 1388 O O . LEU A 1 173 ? -26.910 -25.027 13.454 1.00 44.88 173 LEU A O 1
ATOM 1392 N N . HIS A 1 174 ? -26.730 -22.820 13.774 1.00 42.72 174 HIS A N 1
ATOM 1393 C CA . HIS A 1 174 ? -27.349 -22.861 15.100 1.00 42.72 174 HIS A CA 1
ATOM 1394 C C . HIS A 1 174 ? -28.887 -22.808 15.063 1.00 42.72 174 HIS A C 1
ATOM 1396 O O . HIS A 1 174 ? -29.533 -23.344 15.965 1.00 42.72 174 HIS A O 1
ATOM 1402 N N . GLU A 1 175 ? -29.487 -22.215 14.022 1.00 46.19 175 GLU A N 1
ATOM 1403 C CA . GLU A 1 175 ? -30.946 -22.252 13.813 1.00 46.19 175 GLU A CA 1
ATOM 1404 C C . GLU A 1 175 ? -31.422 -23.569 13.185 1.00 46.19 175 GLU A C 1
ATOM 1406 O O . GLU A 1 175 ? -32.500 -24.055 13.523 1.00 46.19 175 GLU A O 1
ATOM 1411 N N . THR A 1 176 ? -30.605 -24.212 12.345 1.00 47.41 176 THR A N 1
ATOM 1412 C CA . THR A 1 176 ? -30.936 -25.539 11.795 1.00 47.41 176 THR A CA 1
ATOM 1413 C C . THR A 1 176 ? -30.771 -26.664 12.820 1.00 47.41 176 THR A C 1
ATOM 1415 O O . THR A 1 176 ? -31.522 -27.632 12.764 1.00 47.41 176 THR A O 1
ATOM 1418 N N . ALA A 1 177 ? -29.882 -26.513 13.810 1.00 46.81 177 ALA A N 1
ATOM 1419 C CA . ALA A 1 177 ? -29.765 -27.451 14.932 1.00 46.81 177 ALA A CA 1
ATOM 1420 C C . ALA A 1 177 ? -30.887 -27.301 15.979 1.00 46.81 177 ALA A C 1
ATOM 1422 O O . ALA A 1 177 ? -31.241 -28.273 16.638 1.00 46.81 177 ALA A O 1
ATOM 1423 N N . LYS A 1 178 ? -31.481 -26.106 16.129 1.00 47.28 178 LYS A N 1
ATOM 1424 C CA . LYS A 1 178 ? -32.643 -25.909 17.018 1.00 47.28 178 LYS A CA 1
ATOM 1425 C C . LYS A 1 178 ? -33.962 -26.351 16.385 1.00 47.28 178 LYS A C 1
ATOM 1427 O O . LYS A 1 178 ? -34.831 -26.817 17.108 1.00 47.28 178 LYS A O 1
ATOM 1432 N N . ASN A 1 179 ? -34.089 -26.278 15.059 1.00 49.34 179 ASN A N 1
ATOM 1433 C CA . ASN A 1 179 ? -35.284 -26.752 14.350 1.00 49.34 179 ASN A CA 1
ATOM 1434 C C . ASN A 1 179 ? -35.254 -28.249 13.988 1.00 49.34 179 ASN A C 1
ATOM 1436 O O . ASN A 1 179 ? -36.243 -28.747 13.457 1.00 49.34 179 ASN A O 1
ATOM 1440 N N . SER A 1 180 ? -34.161 -28.975 14.262 1.00 49.75 180 SER A N 1
ATOM 1441 C CA . SER A 1 180 ? -34.111 -30.442 14.123 1.00 49.75 180 SER A CA 1
ATOM 1442 C C . SER A 1 180 ? -34.262 -31.198 15.448 1.00 49.75 180 SER A C 1
ATOM 1444 O O . SER A 1 180 ? -34.296 -32.427 15.442 1.00 49.75 180 SER A O 1
ATOM 1446 N N . ILE A 1 181 ? -34.393 -30.486 16.575 1.00 55.66 181 ILE A N 1
ATOM 1447 C CA . ILE A 1 181 ? -34.640 -31.073 17.897 1.00 55.66 181 ILE A CA 1
ATOM 1448 C C . ILE A 1 181 ? -36.038 -30.654 18.368 1.00 55.66 181 ILE A C 1
ATOM 1450 O O . ILE A 1 181 ? -36.208 -29.783 19.218 1.00 55.66 181 ILE A O 1
ATOM 1454 N N . GLY A 1 182 ? -37.033 -31.329 17.794 1.00 42.31 182 GLY A N 1
ATOM 1455 C CA . GLY A 1 182 ? -38.270 -31.691 18.483 1.00 42.31 182 GLY A CA 1
ATOM 1456 C C . GLY A 1 182 ? -39.575 -31.178 17.860 1.00 42.31 182 GLY A C 1
ATOM 1457 O O . GLY A 1 182 ? -39.595 -30.105 17.251 1.00 42.31 182 GLY A O 1
ATOM 1458 N N . PRO A 1 183 ? -40.695 -31.888 18.089 1.00 45.50 183 PRO A N 1
ATOM 1459 C CA . PRO A 1 183 ? -40.839 -33.157 18.821 1.00 45.50 183 PRO A CA 1
ATOM 1460 C C . PRO A 1 183 ? -40.649 -34.418 17.961 1.00 45.50 183 PRO A C 1
ATOM 1462 O O . PRO A 1 183 ? -41.006 -34.396 16.763 1.00 45.50 183 PRO A O 1
#

Sequence (183 aa):
ATPSGLNFADDLLRVHTDWGESKPDPCLDVDAFVEIITQFEATSPGVVRSVPVFVILQHSLLYAYRRRLQELWYRSSMEAQVIDEFWSHSWQAPSWQKYVNLLFLNNTWPASVVGTLTAVAALVLFLTGVLPEWAETGRTCRWCILLGTLAYYPTFLLLCCKQLPARPSFRGLHETAKNSIGP

pLDDT: mean 71.83, std 16.53, range [37.41, 94.25]

Foldseek 3Di:
DDDDDDPPVVVVVVVPPPPPPDDPDPPPPVVVVVVVVVPDDDPDLVVAKDFDLLQLLQCVVVCVVVVNSVVSVVVRIDRDPDDPDDDPPCPPPDVVVVNVVSLCVQQVVVLQVQLQVQLVVLVVCVVVVVDDDDPPDPPDSVSSVVRSVVSSVCSSRPVPPPDDPDPPPCVVVVVVVVVVDDD

Solvent-accessible surface area (backbone atoms only — not comparable to full-atom values): 11446 Å² total; per-residue (Å²): 140,80,88,79,80,86,64,70,68,62,60,60,58,61,74,74,70,74,81,62,90,69,71,79,61,94,79,68,55,61,66,62,52,48,55,58,55,72,70,63,71,74,96,45,70,86,72,41,62,43,60,62,61,67,63,49,63,72,46,39,66,66,27,49,75,67,73,39,47,68,58,53,55,59,72,49,46,39,75,45,98,71,76,96,74,84,74,83,86,49,81,85,54,58,72,65,58,55,48,53,50,54,43,48,72,69,13,45,64,63,15,48,54,52,12,51,51,41,19,51,53,38,46,53,38,41,75,71,63,74,45,82,78,60,92,89,60,70,99,59,76,59,56,24,56,52,46,13,49,64,44,20,55,55,32,42,71,64,46,75,71,90,75,72,80,77,72,78,64,71,67,65,60,59,54,53,57,56,73,71,65,71,133

Nearest PDB structures (foldseek):
  8gym-assembly1_r  TM=4.016E-01  e=1.967E+00  Tetrahymena thermophila SB210

Organism: Symbiodinium microadriaticum (NCBI:txid2951)